Protein AF-A0A0F7UJX7-F1 (afdb_monomer)

Solvent-accessible surface area (backbone atoms only — not comparable to full-atom values): 19286 Å² total; per-residue (Å²): 106,73,50,64,49,91,89,42,84,81,51,73,71,40,48,53,75,53,63,72,64,45,47,67,63,37,49,74,69,72,44,89,57,74,76,71,47,71,66,55,52,48,44,55,46,21,70,72,70,73,50,38,63,67,49,40,26,48,54,58,11,45,46,55,54,50,47,80,46,64,48,93,52,55,68,64,50,49,55,45,56,65,70,56,68,70,66,72,49,71,50,61,66,59,52,46,51,51,52,49,51,47,61,73,65,68,63,76,80,73,74,76,82,72,97,71,79,81,78,76,81,77,82,73,93,78,84,75,82,88,74,95,72,90,63,80,76,73,81,67,84,72,52,72,78,39,73,49,69,42,46,46,47,75,54,86,60,50,27,39,34,33,40,42,50,72,70,83,59,59,63,67,62,48,52,67,60,48,71,97,70,76,54,70,68,50,54,52,50,40,54,51,15,53,52,41,39,58,47,34,33,47,50,20,46,49,36,31,50,54,33,50,69,42,98,82,42,43,75,64,58,15,50,52,47,22,48,55,43,34,55,72,35,31,45,62,19,49,51,58,74,80,49,57,66,46,44,35,70,81,39,65,60,52,53,62,26,46,53,35,19,45,77,38,59,31,28,24,54,44,61,46,83,73,36,78,26,38,36,28,36,19,49,58,90,40,36,63,51,21,42,51,30,36,53,50,38,29,54,76,62,72,48,62,63,50,73,46,80,42,72,71,55,61,66,34,67,72,90,73,91,77,81,74,77,77,63,93,73,84,128

Sequence (331 aa):
MRVRDSKDPEAGERDVALFAMEGEWLHQAGLAVEVCDENFMLKTTCDLEGHADNAAAALFGGLQLALKYTPRDPMTVLATIEKTHYPTPFDIKRAKEAAAAVAAAGGAVSPLPGDDKSPAPSPRPGEKTGGKREGKVKKRDAGDDAWMARGVPIPENLKCVLFVPDERMETAQARSVLPKTVSLADAVFNSARTALLVYAMNAAAAAAVVAEAGEGGTPAQAADAVEDVLYRLLQDAMDDRLHQTYRTKLNPHLKPMMEAAQRAGALGVCLSGAGPSILAFAMQHHAGEVAVALKTAAAECKKSGIVLIVDPATDGAHTVPFARERDDDGW

Structure (mmCIF, N/CA/C/O backbone):
data_AF-A0A0F7UJX7-F1
#
_entry.id   AF-A0A0F7UJX7-F1
#
loop_
_atom_site.group_PDB
_atom_site.id
_atom_site.type_symbol
_atom_site.label_atom_id
_atom_site.label_alt_id
_atom_site.label_comp_id
_atom_site.label_asym_id
_atom_site.label_entity_id
_atom_site.label_seq_id
_atom_site.pdbx_PDB_ins_code
_atom_site.Cartn_x
_atom_site.Cartn_y
_atom_site.Cartn_z
_atom_site.occupancy
_atom_site.B_iso_or_equiv
_atom_site.auth_seq_id
_atom_site.auth_comp_id
_atom_site.auth_asym_id
_atom_site.auth_atom_id
_atom_site.pdbx_PDB_model_num
ATOM 1 N N . MET A 1 1 ? -14.006 -20.779 -5.986 1.00 35.25 1 MET A N 1
ATOM 2 C CA . MET A 1 1 ? -15.479 -20.945 -6.172 1.00 35.25 1 MET A CA 1
ATOM 3 C C . MET A 1 1 ? -15.673 -22.182 -7.025 1.00 35.25 1 MET A C 1
ATOM 5 O O . MET A 1 1 ? -14.908 -22.354 -7.962 1.00 35.25 1 MET A O 1
ATOM 9 N N . ARG A 1 2 ? -16.619 -23.065 -6.691 1.00 29.72 2 ARG A N 1
ATOM 10 C CA . ARG A 1 2 ? -16.764 -24.347 -7.384 1.00 29.72 2 ARG A CA 1
ATOM 11 C C . ARG A 1 2 ? -17.701 -24.237 -8.589 1.00 29.72 2 ARG A C 1
ATOM 13 O O . ARG A 1 2 ? -18.812 -23.737 -8.442 1.00 29.72 2 ARG A O 1
ATOM 20 N N . VAL A 1 3 ? -17.261 -24.695 -9.758 1.00 36.66 3 VAL A N 1
ATOM 21 C CA . VAL A 1 3 ? -18.074 -24.763 -10.980 1.00 36.66 3 VAL A CA 1
ATOM 22 C C . VAL A 1 3 ? -18.361 -26.224 -11.307 1.00 36.66 3 VAL A C 1
ATOM 24 O O . VAL A 1 3 ? -17.511 -27.099 -11.140 1.00 36.66 3 VAL A O 1
ATOM 27 N N . ARG A 1 4 ? -19.604 -26.480 -11.720 1.00 34.72 4 ARG A N 1
ATOM 28 C CA . ARG A 1 4 ? -20.122 -27.797 -12.089 1.00 34.72 4 ARG A CA 1
ATOM 29 C C . ARG A 1 4 ? -20.184 -27.886 -13.609 1.00 34.72 4 ARG A C 1
ATOM 31 O O . ARG A 1 4 ? -20.650 -26.940 -14.246 1.00 34.72 4 ARG A O 1
ATOM 38 N N . ASP A 1 5 ? -19.710 -28.989 -14.178 1.00 43.28 5 ASP A N 1
ATOM 39 C CA . ASP A 1 5 ? -19.731 -29.165 -15.628 1.00 43.28 5 ASP A CA 1
ATOM 40 C C . ASP A 1 5 ? -21.179 -29.317 -16.117 1.00 43.28 5 ASP A C 1
ATO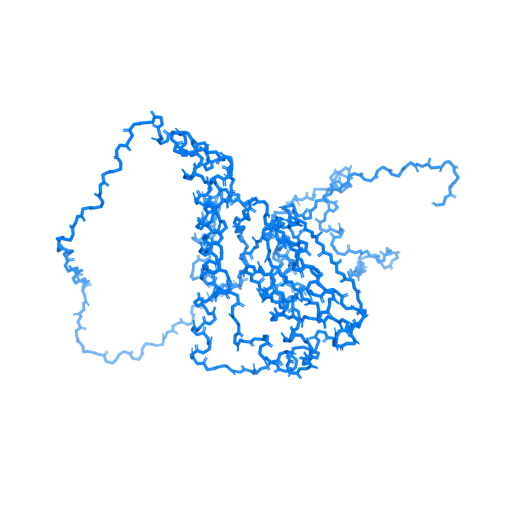M 42 O O . ASP A 1 5 ? -21.957 -30.129 -15.619 1.00 43.28 5 ASP A O 1
ATOM 46 N N . SER A 1 6 ? -21.557 -28.494 -17.092 1.00 38.31 6 SER A N 1
ATOM 47 C CA . SER A 1 6 ? -22.898 -28.512 -17.684 1.00 38.31 6 SER A CA 1
ATOM 48 C C . SER A 1 6 ? -23.125 -29.691 -18.635 1.00 38.31 6 SER A C 1
ATOM 50 O O . SER A 1 6 ? -24.273 -29.974 -18.980 1.00 38.31 6 SER A O 1
ATOM 52 N N . LYS A 1 7 ? -22.055 -30.370 -19.069 1.00 41.12 7 LYS A N 1
ATOM 53 C CA . LYS A 1 7 ? -22.121 -31.517 -19.987 1.00 41.12 7 LYS A CA 1
ATOM 54 C C . LYS A 1 7 ? -21.969 -32.869 -19.293 1.00 41.12 7 LYS A C 1
ATOM 56 O O . LYS A 1 7 ? -22.368 -33.868 -19.884 1.00 41.12 7 LYS A O 1
ATOM 61 N N . ASP A 1 8 ? -21.463 -32.893 -18.062 1.00 43.50 8 ASP A N 1
ATOM 62 C CA . ASP A 1 8 ? -21.352 -34.099 -17.239 1.00 43.50 8 ASP A CA 1
ATOM 63 C C . ASP A 1 8 ? -21.755 -33.803 -15.777 1.00 43.50 8 ASP A C 1
ATOM 65 O O . ASP A 1 8 ? -20.932 -33.366 -14.971 1.00 43.50 8 ASP A O 1
ATOM 69 N N . PRO A 1 9 ? -23.036 -34.009 -15.418 1.00 45.34 9 PRO A N 1
ATOM 70 C CA . PRO A 1 9 ? -23.563 -33.689 -14.090 1.00 45.34 9 PRO A CA 1
ATOM 71 C C . PRO A 1 9 ? -22.993 -34.545 -12.947 1.00 45.34 9 PRO A C 1
ATOM 73 O O . PRO A 1 9 ? -23.176 -34.179 -11.779 1.00 45.34 9 PRO A O 1
ATOM 76 N N . GLU A 1 10 ? -22.352 -35.677 -13.267 1.00 42.88 10 GLU A N 1
ATOM 77 C CA . GLU A 1 10 ? -21.728 -36.580 -12.292 1.00 42.88 10 GLU A CA 1
ATOM 78 C C . GLU A 1 10 ? -20.271 -36.201 -11.990 1.00 42.88 10 GLU A C 1
ATOM 80 O O . GLU A 1 10 ? -19.733 -36.597 -10.952 1.00 42.88 10 GLU A O 1
ATOM 85 N N . ALA A 1 11 ? -19.646 -35.366 -12.828 1.00 48.69 11 ALA A N 1
ATOM 86 C CA . ALA A 1 11 ? -18.336 -34.802 -12.547 1.00 48.69 11 ALA A CA 1
ATOM 87 C C . ALA A 1 11 ? -18.425 -33.849 -11.341 1.00 48.69 11 ALA A C 1
ATOM 89 O O . ALA A 1 11 ? -19.129 -32.834 -11.355 1.00 48.69 11 ALA A O 1
ATOM 90 N N . GLY A 1 12 ? -17.719 -34.199 -10.263 1.00 45.56 12 GLY A N 1
ATOM 91 C CA . GLY A 1 12 ? -17.672 -33.410 -9.035 1.00 45.56 12 GLY A CA 1
ATOM 92 C C . GLY A 1 12 ? -17.271 -31.949 -9.273 1.00 45.56 12 GLY A C 1
ATOM 93 O O . GLY A 1 12 ? -16.515 -31.622 -10.183 1.00 45.56 12 GLY A O 1
ATOM 94 N N . GLU A 1 13 ? -17.790 -31.071 -8.423 1.00 39.34 13 GLU A N 1
ATOM 95 C CA . GLU A 1 13 ? -17.524 -29.633 -8.399 1.00 39.34 13 GLU A CA 1
ATOM 96 C C . GLU A 1 13 ? -16.015 -29.293 -8.314 1.00 39.34 13 GLU A C 1
ATOM 98 O O . GLU A 1 13 ? -15.349 -29.708 -7.363 1.00 39.34 13 GLU A O 1
ATOM 103 N N . ARG A 1 14 ? -15.478 -28.495 -9.256 1.00 42.94 14 ARG A N 1
ATOM 104 C CA . ARG A 1 14 ? -14.040 -28.123 -9.310 1.00 42.94 14 ARG A CA 1
ATOM 105 C C . ARG A 1 14 ? -13.801 -26.627 -9.101 1.00 42.94 14 ARG A C 1
ATOM 107 O O . ARG A 1 14 ? -14.661 -25.813 -9.432 1.00 42.94 14 ARG A O 1
ATOM 114 N N . ASP A 1 15 ? -12.645 -26.257 -8.546 1.00 40.81 15 ASP A N 1
ATOM 115 C CA . ASP A 1 15 ? -12.269 -24.854 -8.314 1.00 40.81 15 ASP A CA 1
ATOM 116 C C . ASP A 1 15 ? -11.742 -24.186 -9.597 1.00 40.81 15 ASP A C 1
ATOM 118 O O . ASP A 1 15 ? -10.875 -24.723 -10.281 1.00 40.81 15 ASP A O 1
ATOM 122 N N . VAL A 1 16 ? -12.263 -23.005 -9.928 1.00 40.88 16 VAL A N 1
ATOM 123 C CA . VAL A 1 16 ? -12.008 -22.314 -11.210 1.00 40.88 16 VAL A CA 1
ATOM 124 C C . VAL A 1 16 ? -10.571 -21.811 -11.332 1.00 40.88 16 VAL A C 1
ATOM 126 O O . VAL A 1 16 ? -10.009 -21.825 -12.424 1.00 40.88 16 VAL A O 1
ATOM 129 N N . ALA A 1 17 ? -9.957 -21.411 -10.214 1.00 36.19 17 ALA A N 1
ATOM 130 C CA . ALA A 1 17 ? -8.551 -21.006 -10.195 1.00 36.19 17 ALA A CA 1
ATOM 131 C C . ALA A 1 17 ? -7.625 -22.180 -10.554 1.00 36.19 17 ALA A C 1
ATOM 133 O O . ALA A 1 17 ? -6.647 -22.003 -11.272 1.00 36.19 17 ALA A O 1
ATOM 134 N N . LEU A 1 18 ? -7.989 -23.393 -10.124 1.00 40.34 18 LEU A N 1
ATOM 135 C CA . LEU A 1 18 ? -7.279 -24.618 -10.477 1.00 40.34 18 LEU A CA 1
ATOM 136 C C . LEU A 1 18 ? -7.461 -24.937 -11.969 1.00 40.34 18 LEU A C 1
ATOM 138 O O . LEU A 1 18 ? -6.497 -25.261 -12.650 1.00 40.34 18 LEU A O 1
ATOM 142 N N . PHE A 1 19 ? -8.668 -24.737 -12.507 1.00 42.31 19 PHE A N 1
ATOM 143 C CA . PHE A 1 19 ? -8.982 -24.994 -13.917 1.00 42.31 19 PHE A CA 1
ATOM 144 C C . PHE A 1 19 ? -8.179 -24.117 -14.895 1.00 42.31 19 PHE A C 1
ATOM 146 O O . PHE A 1 19 ? -7.796 -24.582 -15.964 1.00 42.31 19 PHE A O 1
ATOM 153 N N . ALA A 1 20 ? -7.898 -22.860 -14.534 1.00 42.28 20 ALA A N 1
ATOM 154 C CA . ALA A 1 20 ? -7.061 -21.971 -15.344 1.00 42.28 20 ALA A CA 1
ATOM 155 C C . ALA A 1 20 ? -5.566 -22.350 -15.305 1.00 42.28 20 ALA A C 1
ATOM 157 O O . ALA A 1 20 ? -4.837 -22.038 -16.244 1.00 42.28 20 ALA A O 1
ATOM 158 N N . MET A 1 21 ? -5.121 -23.028 -14.242 1.00 43.38 21 MET A N 1
ATOM 159 C CA . MET A 1 21 ? -3.720 -23.403 -14.010 1.00 43.38 21 MET A CA 1
ATOM 160 C C . MET A 1 21 ? -3.403 -24.868 -14.383 1.00 43.38 21 MET A C 1
ATOM 162 O O . MET A 1 21 ? -2.240 -25.209 -14.569 1.00 43.38 21 MET A O 1
ATOM 166 N N . GLU A 1 22 ? -4.411 -25.732 -14.558 1.00 46.53 22 GLU A N 1
ATOM 167 C CA . GLU A 1 22 ? -4.299 -27.170 -14.893 1.00 46.53 22 GLU A CA 1
ATOM 168 C C . GLU A 1 22 ? -3.853 -27.478 -16.347 1.00 46.53 22 GLU A C 1
ATOM 170 O O . GLU A 1 22 ? -4.083 -28.572 -16.871 1.00 46.53 22 GLU A O 1
ATOM 175 N N . GLY A 1 23 ? -3.166 -26.546 -17.016 1.00 43.94 23 GLY A N 1
ATOM 176 C CA . GLY A 1 23 ? -2.676 -26.726 -18.388 1.00 43.94 23 GLY A CA 1
ATOM 177 C C . GLY A 1 23 ? -1.713 -27.912 -18.557 1.00 43.94 23 GLY A C 1
ATOM 178 O O . GLY A 1 23 ? -1.739 -28.579 -19.591 1.00 43.94 23 GLY A O 1
ATOM 179 N N . GLU A 1 24 ? -0.915 -28.245 -17.535 1.00 40.75 24 GLU A N 1
ATOM 180 C CA . GLU A 1 24 ? 0.054 -29.353 -17.599 1.00 40.75 24 GLU A CA 1
ATOM 181 C C . GLU A 1 24 ? -0.601 -30.740 -17.663 1.00 40.75 24 GLU A C 1
ATOM 183 O O . GLU A 1 24 ? -0.158 -31.597 -18.432 1.00 40.75 24 GLU A O 1
ATOM 188 N N . TRP A 1 25 ? -1.674 -30.975 -16.901 1.00 40.66 25 TRP A N 1
ATOM 189 C CA . TRP A 1 25 ? -2.342 -32.282 -16.881 1.00 40.66 25 TRP A CA 1
ATOM 190 C C . TRP A 1 25 ? -3.127 -32.527 -18.173 1.00 40.66 25 TRP A C 1
ATOM 192 O O . TRP A 1 25 ? -3.129 -33.629 -18.723 1.00 40.66 25 TRP A O 1
ATOM 202 N N . LEU A 1 26 ? -3.735 -31.468 -18.712 1.00 41.66 26 LEU A N 1
ATOM 203 C CA . LEU A 1 26 ? -4.466 -31.517 -19.975 1.00 41.66 26 LEU A CA 1
ATOM 204 C C . LEU A 1 26 ? -3.519 -31.687 -21.177 1.00 41.66 26 LEU A C 1
ATOM 206 O O . LEU A 1 26 ? -3.833 -32.458 -22.086 1.00 41.66 26 LEU A O 1
ATOM 210 N N . HIS A 1 27 ? -2.322 -31.087 -21.129 1.00 38.75 27 HIS A N 1
ATOM 211 C CA . HIS A 1 27 ? -1.257 -31.322 -22.108 1.00 38.75 27 HIS A CA 1
ATOM 212 C C . HIS A 1 27 ? -0.782 -32.787 -22.106 1.00 38.75 27 HIS A C 1
ATOM 214 O O . HIS A 1 27 ? -0.647 -33.395 -23.168 1.00 38.75 27 HIS A O 1
ATOM 220 N N . GLN A 1 28 ? -0.607 -33.396 -20.925 1.00 39.84 28 GLN A N 1
ATOM 221 C CA . GLN A 1 28 ? -0.278 -34.826 -20.799 1.00 39.84 28 GLN A CA 1
ATOM 222 C C . GLN A 1 28 ? -1.416 -35.750 -21.267 1.00 39.84 28 GLN A C 1
ATOM 224 O O . GLN A 1 28 ? -1.152 -36.845 -21.762 1.00 39.84 28 GLN A O 1
ATOM 229 N N . ALA A 1 29 ? -2.672 -35.306 -21.169 1.00 46.38 29 ALA A N 1
ATOM 230 C CA . ALA A 1 29 ? -3.849 -36.028 -21.655 1.00 46.38 29 ALA A CA 1
ATOM 231 C C . ALA A 1 29 ? -4.089 -35.893 -23.176 1.00 46.38 29 ALA A C 1
ATOM 233 O O . ALA A 1 29 ? -5.081 -36.414 -23.688 1.00 46.38 29 ALA A O 1
ATOM 234 N N . GLY A 1 30 ? -3.211 -35.201 -23.914 1.00 29.56 30 GLY A N 1
ATOM 235 C CA . GLY A 1 30 ? -3.349 -34.999 -25.362 1.00 29.56 30 GLY A CA 1
ATOM 236 C C . GLY A 1 30 ? -4.467 -34.027 -25.757 1.00 29.56 30 GLY A C 1
ATOM 237 O O . GLY A 1 30 ? -4.806 -33.926 -26.937 1.00 29.56 30 GLY A O 1
ATOM 238 N N . LEU A 1 31 ? -5.036 -33.302 -24.790 1.00 38.88 31 LEU A N 1
ATOM 239 C CA . LEU A 1 31 ? -5.964 -32.206 -25.030 1.00 38.88 31 LEU A CA 1
ATOM 240 C C . LEU A 1 31 ? -5.130 -30.936 -25.205 1.00 38.88 31 LEU A C 1
ATOM 242 O O . LEU A 1 31 ? -4.452 -30.494 -24.281 1.00 38.88 31 LEU A O 1
ATOM 246 N N . ALA A 1 32 ? -5.149 -30.362 -26.408 1.00 32.56 32 ALA A N 1
ATOM 247 C CA . ALA A 1 32 ? -4.496 -29.090 -26.686 1.00 32.56 32 ALA A CA 1
ATOM 248 C C . ALA A 1 32 ? -5.189 -27.978 -25.886 1.00 32.56 32 ALA A C 1
ATOM 250 O O . ALA A 1 32 ? -6.161 -27.379 -26.339 1.00 32.56 32 ALA A O 1
ATOM 251 N N . VAL A 1 33 ? -4.711 -27.739 -24.670 1.00 39.66 33 VAL A N 1
ATOM 252 C CA . VAL A 1 33 ? -4.995 -26.515 -23.932 1.00 39.66 33 VAL A CA 1
ATOM 253 C C . VAL A 1 33 ? -3.930 -25.535 -24.369 1.00 39.66 33 VAL A C 1
ATOM 255 O O . VAL A 1 33 ? -2.746 -25.724 -24.085 1.00 39.66 33 VAL A O 1
ATOM 258 N N . GLU A 1 34 ? -4.340 -24.533 -25.143 1.00 39.72 34 GLU A N 1
ATOM 259 C CA . GLU A 1 34 ? -3.512 -23.351 -25.336 1.00 39.72 34 GLU A CA 1
ATOM 260 C C . GLU A 1 34 ? -3.146 -22.836 -23.948 1.00 39.72 34 GLU A C 1
ATOM 262 O O . GLU A 1 34 ? -4.023 -22.635 -23.107 1.00 39.72 34 GLU A O 1
ATOM 267 N N . VAL A 1 35 ? -1.845 -22.693 -23.693 1.00 44.81 35 VAL A N 1
ATOM 268 C CA . VAL A 1 35 ? -1.339 -22.004 -22.509 1.00 44.81 35 VAL A CA 1
ATOM 269 C C . VAL A 1 35 ? -2.100 -20.686 -22.427 1.00 44.81 35 VAL A C 1
ATOM 271 O O . VAL A 1 35 ? -1.965 -19.851 -23.320 1.00 44.81 35 VAL A O 1
ATOM 274 N N . CYS A 1 36 ? -2.955 -20.540 -21.413 1.00 54.19 36 CYS A N 1
ATOM 275 C CA . CYS A 1 36 ? -3.700 -19.312 -21.189 1.00 54.19 36 CYS A CA 1
ATOM 276 C C . CYS A 1 36 ? -2.683 -18.180 -21.069 1.00 54.19 36 CYS A C 1
ATOM 278 O O . CYS A 1 36 ? -1.894 -18.162 -20.123 1.00 54.19 36 CYS A O 1
ATOM 280 N N . ASP A 1 37 ? -2.667 -17.265 -22.037 1.00 64.69 37 ASP A N 1
ATOM 281 C CA . ASP A 1 37 ? -1.776 -16.119 -21.953 1.00 64.69 37 ASP A CA 1
ATOM 282 C C . ASP A 1 37 ? -2.122 -15.266 -20.713 1.00 64.69 37 ASP A C 1
ATOM 284 O O . ASP A 1 37 ? -3.237 -15.293 -20.176 1.00 64.69 37 ASP A O 1
ATOM 288 N N . GLU A 1 38 ? -1.141 -14.521 -20.208 1.00 67.31 38 GLU A N 1
ATOM 289 C CA . GLU A 1 38 ? -1.288 -13.691 -19.007 1.00 67.31 38 GLU A CA 1
ATOM 290 C C . GLU A 1 38 ? -2.457 -12.695 -19.106 1.00 67.31 38 GLU A C 1
ATOM 292 O O . GLU A 1 38 ? -3.115 -12.393 -18.105 1.00 67.31 38 GLU A O 1
ATOM 297 N N . ASN A 1 39 ? -2.761 -12.213 -20.316 1.00 67.25 39 ASN A N 1
ATOM 298 C CA . ASN A 1 39 ? -3.866 -11.289 -20.552 1.00 67.25 39 ASN A CA 1
ATOM 299 C C . ASN A 1 39 ? -5.219 -11.995 -20.419 1.00 67.25 39 ASN A C 1
ATOM 301 O O . ASN A 1 39 ? -6.161 -11.413 -19.878 1.00 67.25 39 ASN A O 1
ATOM 305 N N . PHE A 1 40 ? -5.324 -13.245 -20.866 1.00 70.44 40 PHE A N 1
ATOM 306 C CA . PHE A 1 40 ? -6.502 -14.083 -20.710 1.00 70.44 40 PHE A CA 1
ATOM 307 C C . PHE A 1 40 ? -6.757 -14.406 -19.235 1.00 70.44 40 PHE A C 1
ATOM 309 O O . PHE A 1 40 ? -7.894 -14.272 -18.772 1.00 70.44 40 PHE A O 1
ATOM 316 N N . MET A 1 41 ? -5.712 -14.764 -18.478 1.00 75.38 41 MET A N 1
ATOM 317 C CA . MET A 1 41 ? -5.822 -15.007 -17.033 1.00 75.38 41 MET A CA 1
ATOM 318 C C . MET A 1 41 ? -6.261 -13.749 -16.279 1.00 75.38 41 MET A C 1
ATOM 320 O O . MET A 1 41 ? -7.202 -13.808 -15.481 1.00 75.38 41 MET A O 1
ATOM 324 N N . LEU A 1 42 ? -5.639 -12.600 -16.570 1.00 77.44 42 LEU A N 1
ATOM 325 C CA . LEU A 1 42 ? -6.022 -11.320 -15.980 1.00 77.44 42 LEU A CA 1
ATOM 326 C C . LEU A 1 42 ? -7.473 -10.979 -16.318 1.00 77.44 42 LEU A C 1
ATOM 328 O O . LEU A 1 42 ? -8.268 -10.736 -15.415 1.00 77.44 42 LEU A O 1
ATOM 332 N N . LYS A 1 43 ? -7.843 -11.010 -17.604 1.00 77.44 43 LYS A N 1
ATOM 333 C CA . LYS A 1 43 ? -9.201 -10.689 -18.051 1.00 77.44 43 LYS A CA 1
ATOM 334 C C . LYS A 1 43 ? -10.235 -11.570 -17.358 1.00 77.44 43 LYS A C 1
ATOM 336 O O . LYS A 1 43 ? -11.193 -11.049 -16.799 1.00 77.44 43 LYS A O 1
ATOM 341 N N . THR A 1 44 ? -10.032 -12.885 -17.369 1.00 78.75 44 THR A N 1
ATOM 342 C CA . THR A 1 44 ? -10.983 -13.842 -16.791 1.00 78.75 44 THR A CA 1
ATOM 343 C C . THR A 1 44 ? -11.135 -13.629 -15.288 1.00 78.75 44 THR A C 1
ATOM 345 O O . THR A 1 44 ? -12.253 -13.582 -14.783 1.00 78.75 44 THR A O 1
ATOM 348 N N . THR A 1 45 ? -10.027 -13.423 -14.572 1.00 80.06 45 THR A N 1
ATOM 349 C CA . THR A 1 45 ? -10.055 -13.196 -13.120 1.00 80.06 45 THR A CA 1
ATOM 350 C C . THR A 1 45 ? -10.732 -11.867 -12.777 1.00 80.06 45 THR A C 1
ATOM 352 O O . THR A 1 45 ? -11.573 -11.811 -11.882 1.00 80.06 45 THR A O 1
ATOM 355 N N . CYS A 1 46 ? -10.433 -10.797 -13.516 1.00 82.06 46 CYS A N 1
ATOM 356 C CA . CYS A 1 46 ? -11.044 -9.486 -13.300 1.00 82.06 46 CYS A CA 1
ATOM 357 C C . CYS A 1 46 ? -12.529 -9.445 -13.670 1.00 82.06 46 CYS A C 1
ATOM 359 O O . CYS A 1 46 ? -13.296 -8.753 -13.003 1.00 82.06 46 CYS A O 1
ATOM 361 N N . ASP A 1 47 ? -12.951 -10.181 -14.699 1.00 77.81 47 ASP A N 1
ATOM 362 C CA . ASP A 1 47 ? -14.365 -10.295 -15.064 1.00 77.81 47 ASP A CA 1
ATOM 363 C C . ASP A 1 47 ? -15.168 -11.037 -13.975 1.00 77.81 47 ASP A C 1
ATOM 365 O O . ASP A 1 47 ? -16.346 -10.736 -13.777 1.00 77.81 47 ASP A O 1
ATOM 369 N N . LEU A 1 48 ? -14.530 -11.948 -13.225 1.00 79.94 48 LEU A N 1
ATOM 370 C CA . LEU A 1 48 ? -15.126 -12.640 -12.075 1.00 79.94 48 LEU A CA 1
ATOM 371 C C . LEU A 1 48 ? -15.169 -11.770 -10.806 1.00 79.94 48 LEU A C 1
ATOM 373 O O . LEU A 1 48 ? -16.207 -11.697 -10.151 1.00 79.94 48 LEU A O 1
ATOM 377 N N . GLU A 1 49 ? -14.065 -11.101 -10.460 1.00 80.69 49 GLU A N 1
ATOM 378 C CA . GLU A 1 49 ? -13.962 -10.240 -9.266 1.00 80.69 49 GLU A CA 1
ATOM 379 C C . GLU A 1 49 ? -14.694 -8.893 -9.441 1.00 80.69 49 GLU A C 1
ATOM 381 O O . GLU A 1 49 ? -15.098 -8.237 -8.477 1.00 80.69 49 GLU A O 1
ATOM 386 N N . GLY A 1 50 ? -14.864 -8.448 -10.689 1.00 80.38 50 GLY A N 1
ATOM 387 C CA . GLY A 1 50 ? -15.377 -7.125 -11.048 1.00 80.38 50 GLY A CA 1
ATOM 388 C C . GLY A 1 50 ? -14.356 -5.990 -10.879 1.00 80.38 50 GLY A C 1
ATOM 389 O O . GLY A 1 50 ? -14.674 -4.834 -11.170 1.00 80.38 50 GLY A O 1
ATOM 390 N N . HIS A 1 51 ? -13.140 -6.295 -10.419 1.00 83.06 51 HIS A N 1
ATOM 391 C CA . HIS A 1 51 ? -12.019 -5.369 -10.258 1.00 83.06 51 HIS A CA 1
ATOM 392 C C . HIS A 1 51 ? -10.671 -6.091 -10.434 1.00 83.06 51 HIS A C 1
ATOM 394 O O . HIS A 1 51 ? -10.595 -7.316 -10.380 1.00 83.06 51 HIS A O 1
ATOM 400 N N . ALA A 1 52 ? -9.605 -5.323 -10.679 1.00 85.00 52 ALA A N 1
ATOM 401 C CA . ALA A 1 52 ? -8.305 -5.860 -11.095 1.00 85.00 52 ALA A CA 1
ATOM 402 C C . ALA A 1 52 ? -7.173 -5.718 -10.075 1.00 85.00 52 ALA A C 1
ATOM 404 O O . ALA A 1 52 ? -6.125 -6.323 -10.256 1.00 85.00 52 ALA A O 1
ATOM 405 N N . ASP A 1 53 ? -7.370 -4.935 -9.020 1.00 86.25 53 ASP A N 1
ATOM 406 C CA . ASP A 1 53 ? -6.356 -4.626 -8.007 1.00 86.25 53 ASP A CA 1
ATOM 407 C C . ASP A 1 53 ? -5.767 -5.883 -7.340 1.00 86.25 53 ASP A C 1
ATOM 409 O O . ASP A 1 53 ? -4.569 -6.137 -7.454 1.00 86.25 53 ASP A O 1
ATOM 413 N N . ASN A 1 54 ? -6.603 -6.710 -6.709 1.00 88.06 54 ASN A N 1
ATOM 414 C CA . ASN A 1 54 ? -6.154 -7.935 -6.041 1.00 88.06 54 ASN A CA 1
ATOM 415 C C . ASN A 1 54 ? -5.777 -9.032 -7.043 1.00 88.06 54 ASN A C 1
ATOM 417 O O . ASN A 1 54 ? -4.802 -9.749 -6.834 1.00 88.06 54 ASN A O 1
ATOM 421 N N . ALA A 1 55 ? -6.544 -9.151 -8.131 1.00 86.00 55 ALA A N 1
ATOM 422 C CA . ALA A 1 55 ? -6.330 -10.163 -9.161 1.00 86.00 55 ALA A CA 1
ATOM 423 C C . ALA A 1 55 ? -4.953 -10.013 -9.820 1.00 86.00 55 ALA A C 1
ATOM 425 O O . ALA A 1 55 ? -4.205 -10.981 -9.915 1.00 86.00 55 ALA A O 1
ATOM 426 N N . ALA A 1 56 ? -4.590 -8.790 -10.216 1.00 86.75 56 ALA A N 1
ATOM 427 C CA . ALA A 1 56 ? -3.292 -8.511 -10.814 1.00 86.75 56 ALA A CA 1
ATOM 428 C C . ALA A 1 56 ? -2.143 -8.820 -9.847 1.00 86.75 56 ALA A C 1
ATOM 430 O O . ALA A 1 56 ? -1.180 -9.470 -10.241 1.00 86.75 56 ALA A O 1
ATOM 431 N N . ALA A 1 57 ? -2.245 -8.382 -8.587 1.00 87.12 57 ALA A N 1
ATOM 432 C CA . ALA A 1 57 ? -1.214 -8.640 -7.583 1.00 87.12 57 ALA A CA 1
ATOM 433 C C . ALA A 1 57 ? -1.048 -10.141 -7.295 1.00 87.12 57 ALA A C 1
ATOM 435 O O . ALA A 1 57 ? 0.074 -10.619 -7.177 1.00 87.12 57 ALA A O 1
ATOM 436 N N . ALA A 1 58 ? -2.147 -10.899 -7.238 1.00 86.94 58 ALA A N 1
ATOM 437 C CA . ALA A 1 58 ? -2.101 -12.343 -7.030 1.00 86.94 58 ALA A CA 1
ATOM 438 C C . ALA A 1 58 ? -1.515 -13.096 -8.234 1.00 86.94 58 ALA A C 1
ATOM 440 O O . ALA A 1 58 ? -0.755 -14.037 -8.043 1.00 86.94 58 ALA A O 1
ATOM 441 N N . LEU A 1 59 ? -1.849 -12.692 -9.464 1.00 82.69 59 LEU A N 1
ATOM 442 C CA . LEU A 1 59 ? -1.369 -13.355 -10.682 1.00 82.69 59 LEU A CA 1
ATOM 443 C C . LEU A 1 59 ? 0.095 -13.042 -10.985 1.00 82.69 59 LEU A C 1
ATOM 445 O O . LEU A 1 59 ? 0.835 -13.943 -11.357 1.00 82.69 59 LEU A O 1
ATOM 449 N N . PHE A 1 60 ? 0.512 -11.785 -10.821 1.00 82.88 60 PHE A N 1
ATOM 450 C CA . PHE A 1 60 ? 1.820 -11.312 -11.290 1.00 82.88 60 PHE A CA 1
ATOM 451 C C . PHE A 1 60 ? 2.827 -11.040 -10.174 1.00 82.88 60 PHE A C 1
ATOM 453 O O . PHE A 1 60 ? 3.995 -10.797 -10.466 1.00 82.88 60 PHE A O 1
ATOM 460 N N . GLY A 1 61 ? 2.392 -11.061 -8.913 1.00 86.75 61 GLY A N 1
ATOM 461 C CA . GLY A 1 61 ? 3.240 -10.723 -7.777 1.00 86.75 61 GLY A CA 1
ATOM 462 C C . GLY A 1 61 ? 3.586 -9.238 -7.719 1.00 86.75 61 GLY A C 1
ATOM 463 O O . GLY A 1 61 ? 3.194 -8.424 -8.559 1.00 86.75 61 GLY A O 1
ATOM 464 N N . GLY A 1 62 ? 4.332 -8.867 -6.690 1.00 89.31 62 GLY A N 1
ATOM 465 C CA . GLY A 1 62 ? 4.820 -7.517 -6.456 1.00 89.31 62 GLY A CA 1
ATOM 466 C C . GLY A 1 62 ? 3.710 -6.478 -6.282 1.00 89.31 62 GLY A C 1
ATOM 467 O O . GLY A 1 62 ? 2.588 -6.761 -5.858 1.00 89.31 62 GLY A O 1
ATOM 468 N N . LEU A 1 63 ? 4.049 -5.231 -6.604 1.00 91.25 63 LEU A N 1
ATOM 469 C CA . LEU A 1 63 ? 3.132 -4.100 -6.578 1.00 91.25 63 LEU A CA 1
ATOM 470 C C . LEU A 1 63 ? 2.625 -3.861 -7.997 1.00 91.25 63 LEU A C 1
ATOM 472 O O . LEU A 1 63 ? 3.423 -3.693 -8.912 1.00 91.25 63 LEU A O 1
ATOM 476 N N . GLN A 1 64 ? 1.309 -3.821 -8.189 1.00 89.75 64 GLN A N 1
ATOM 477 C CA . GLN A 1 64 ? 0.703 -3.721 -9.516 1.00 89.75 64 GLN A CA 1
ATOM 478 C C . GLN A 1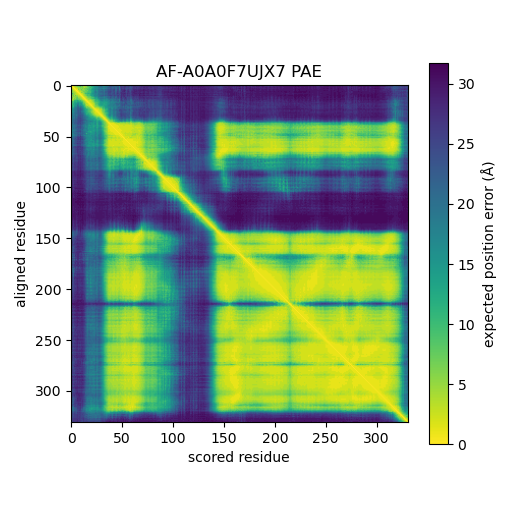 64 ? -0.107 -2.431 -9.667 1.00 89.75 64 GLN A C 1
ATOM 480 O O . GLN A 1 64 ? -0.954 -2.105 -8.837 1.00 89.75 64 GLN A O 1
ATOM 485 N N . LEU A 1 65 ? 0.109 -1.721 -10.774 1.00 90.06 65 LEU A N 1
ATOM 486 C CA . LEU A 1 65 ? -0.811 -0.717 -11.293 1.00 90.06 65 LEU A CA 1
ATOM 487 C C . LEU A 1 65 ? -1.824 -1.417 -12.204 1.00 90.06 65 LEU A C 1
ATOM 489 O O . LEU A 1 65 ? -1.491 -1.792 -13.329 1.00 90.06 65 LEU A O 1
ATOM 493 N N . ALA A 1 66 ? -3.053 -1.578 -11.718 1.00 88.19 66 ALA A N 1
ATOM 494 C CA . ALA A 1 66 ? -4.137 -2.239 -12.439 1.00 88.19 66 ALA A CA 1
ATOM 495 C C . ALA A 1 66 ? -5.221 -1.241 -12.873 1.00 88.19 66 ALA A C 1
ATOM 497 O O . ALA A 1 66 ? -5.645 -0.387 -12.094 1.00 88.19 66 ALA A O 1
ATOM 498 N N . LEU A 1 67 ? -5.674 -1.334 -14.125 1.00 85.75 67 LEU A N 1
ATOM 499 C CA . LEU A 1 67 ? -6.602 -0.386 -14.741 1.00 85.75 67 LEU A CA 1
ATOM 500 C C . LEU A 1 67 ? -7.635 -1.109 -15.611 1.00 85.75 67 LEU A C 1
ATOM 502 O O . LEU A 1 67 ? -7.299 -2.033 -16.351 1.00 85.75 67 LEU A O 1
ATOM 506 N N . LYS A 1 68 ? -8.878 -0.619 -15.576 1.00 84.75 68 LYS A N 1
ATOM 507 C CA . LYS A 1 68 ? -9.894 -0.889 -16.600 1.00 84.75 68 LYS A CA 1
ATOM 508 C C . LYS A 1 68 ? -9.952 0.298 -17.547 1.00 84.75 68 LYS A C 1
ATOM 510 O O . LYS A 1 68 ? -10.056 1.435 -17.084 1.00 84.75 68 LYS A O 1
ATOM 515 N N . TYR A 1 69 ? -9.905 0.068 -18.850 1.00 78.69 69 TYR A N 1
ATOM 516 C CA . TYR A 1 69 ? -10.009 1.146 -19.826 1.00 78.69 69 TYR A CA 1
ATOM 517 C C . TYR A 1 69 ? -10.693 0.675 -21.101 1.00 78.69 69 TYR A C 1
ATOM 519 O O . TYR A 1 69 ? -10.592 -0.482 -21.487 1.00 78.69 69 TYR A O 1
ATOM 527 N N . THR A 1 70 ? -11.352 1.600 -21.788 1.00 79.31 70 THR A N 1
ATOM 528 C CA . THR A 1 70 ? -11.954 1.341 -23.095 1.00 79.31 70 THR A CA 1
ATOM 529 C C . THR A 1 70 ? -11.008 1.886 -24.175 1.00 79.31 70 THR A C 1
ATOM 531 O O . THR A 1 70 ? -10.895 3.113 -24.322 1.00 79.31 70 THR A O 1
ATOM 534 N N . PRO A 1 71 ? -10.262 1.036 -24.907 1.00 70.75 71 PRO A N 1
ATOM 535 C CA . PRO A 1 71 ? -9.326 1.508 -25.917 1.00 70.75 71 PRO A CA 1
ATOM 536 C C . PRO A 1 71 ? -10.051 2.276 -27.027 1.00 70.75 71 PRO A C 1
ATOM 538 O O . PRO A 1 71 ? -11.041 1.815 -27.590 1.00 70.75 71 PRO A O 1
ATOM 541 N N . ARG A 1 72 ? -9.525 3.454 -27.388 1.00 73.62 72 ARG A N 1
ATOM 542 C CA . ARG A 1 72 ? -10.038 4.227 -28.537 1.00 73.62 72 ARG A CA 1
ATOM 543 C C . ARG A 1 72 ? -9.708 3.575 -29.881 1.00 73.62 72 ARG A C 1
ATOM 545 O O . ARG A 1 72 ? -10.427 3.806 -30.847 1.00 73.62 72 ARG A O 1
ATOM 552 N N . ASP A 1 73 ? -8.616 2.819 -29.921 1.00 73.38 73 ASP A N 1
ATOM 553 C CA . ASP A 1 73 ? -8.170 2.003 -31.048 1.00 73.38 73 ASP A CA 1
ATOM 554 C C . ASP A 1 73 ? -7.592 0.691 -30.486 1.00 73.38 73 ASP A C 1
ATOM 556 O O . ASP A 1 73 ? -6.397 0.625 -30.177 1.00 73.38 73 ASP A O 1
ATOM 560 N N . PRO A 1 74 ? -8.445 -0.325 -30.260 1.00 64.31 74 PRO A N 1
ATOM 561 C CA . PRO A 1 74 ? -8.042 -1.576 -29.623 1.00 64.31 74 PRO A CA 1
ATOM 562 C C . PRO A 1 74 ? -6.890 -2.266 -30.354 1.00 64.31 74 PRO A C 1
ATOM 564 O O . PRO A 1 74 ? -5.963 -2.742 -29.710 1.00 64.31 74 PRO A O 1
ATOM 567 N N . MET A 1 75 ? -6.896 -2.240 -31.691 1.00 60.22 75 MET A N 1
ATOM 568 C CA . MET A 1 75 ? -5.886 -2.921 -32.503 1.00 60.22 75 MET A CA 1
ATOM 569 C C . MET A 1 75 ? -4.506 -2.281 -32.358 1.00 60.22 75 MET A C 1
ATOM 571 O O . MET A 1 75 ? -3.515 -2.988 -32.192 1.00 60.22 75 MET A O 1
ATOM 575 N N . THR A 1 76 ? -4.426 -0.948 -32.369 1.00 61.19 76 THR A N 1
ATOM 576 C CA . THR A 1 76 ? -3.144 -0.251 -32.180 1.00 61.19 76 THR A CA 1
ATOM 577 C C . THR A 1 76 ? -2.634 -0.383 -30.749 1.00 61.19 76 THR A C 1
ATOM 579 O O . THR A 1 76 ? -1.428 -0.521 -30.543 1.00 61.19 76 THR A O 1
ATOM 582 N N . VAL A 1 77 ? -3.524 -0.365 -29.751 1.00 61.44 77 VAL A N 1
ATOM 583 C CA . VAL A 1 77 ? -3.128 -0.525 -28.344 1.00 61.44 77 VAL A CA 1
ATOM 584 C C . VAL A 1 77 ? -2.617 -1.940 -28.078 1.00 61.44 77 VAL A C 1
ATOM 586 O O . VAL A 1 77 ? -1.538 -2.070 -27.507 1.00 61.44 77 VAL A O 1
ATOM 589 N N . LEU A 1 78 ? -3.316 -2.975 -28.555 1.00 57.66 78 LEU A N 1
ATOM 590 C CA . LEU A 1 78 ? -2.864 -4.366 -28.455 1.00 57.66 78 LEU A CA 1
ATOM 591 C C . LEU A 1 78 ? -1.529 -4.566 -29.174 1.00 57.66 78 LEU A C 1
ATOM 593 O O . LEU A 1 78 ? -0.574 -5.008 -28.549 1.00 57.66 78 LEU A O 1
ATOM 597 N N . ALA A 1 79 ? -1.401 -4.104 -30.422 1.00 56.66 79 ALA A N 1
ATOM 598 C CA . ALA A 1 79 ? -0.141 -4.191 -31.160 1.00 56.66 79 ALA A CA 1
ATOM 599 C C . ALA A 1 79 ? 1.003 -3.411 -30.488 1.00 56.66 79 ALA A C 1
ATOM 601 O O . ALA A 1 79 ? 2.167 -3.772 -30.637 1.00 56.66 79 ALA A O 1
ATOM 602 N N . THR A 1 80 ? 0.705 -2.326 -29.764 1.00 58.72 80 THR A N 1
ATOM 603 C CA . THR A 1 80 ? 1.712 -1.584 -28.991 1.00 58.72 80 THR A CA 1
ATOM 604 C C . THR A 1 80 ? 2.107 -2.353 -27.740 1.00 58.72 80 THR A C 1
ATOM 606 O O . THR A 1 80 ? 3.295 -2.468 -27.480 1.00 58.72 80 THR A O 1
ATOM 609 N N . ILE A 1 81 ? 1.148 -2.906 -26.995 1.00 56.47 81 ILE A N 1
ATOM 610 C CA . ILE A 1 81 ? 1.401 -3.738 -25.811 1.00 56.47 81 ILE A CA 1
ATOM 611 C C . ILE A 1 81 ? 2.222 -4.980 -26.184 1.00 56.47 81 ILE A C 1
ATOM 613 O O . ILE A 1 81 ? 3.211 -5.285 -25.523 1.00 56.47 81 ILE A O 1
ATOM 617 N N . GLU A 1 82 ? 1.855 -5.653 -27.273 1.00 51.19 82 GLU A N 1
ATOM 618 C CA . GLU A 1 82 ? 2.585 -6.802 -27.808 1.00 51.19 82 GLU A CA 1
ATOM 619 C C . GLU A 1 82 ? 3.987 -6.408 -28.277 1.00 51.19 82 GLU A C 1
ATOM 621 O O . GLU A 1 82 ? 4.945 -7.123 -28.017 1.00 51.19 82 GLU A O 1
ATOM 626 N N . LYS A 1 83 ? 4.162 -5.256 -28.937 1.00 50.41 83 LYS A N 1
ATOM 627 C CA . LYS A 1 83 ? 5.493 -4.800 -29.378 1.00 50.41 83 LYS A CA 1
ATOM 628 C C . LYS A 1 83 ? 6.371 -4.312 -28.244 1.00 50.41 83 LYS A C 1
ATOM 630 O O . LYS A 1 83 ? 7.591 -4.390 -28.363 1.00 50.41 83 LYS A O 1
ATOM 635 N N . THR A 1 84 ? 5.784 -3.762 -27.186 1.00 46.12 84 THR A N 1
ATOM 636 C CA . THR A 1 84 ? 6.582 -3.256 -26.080 1.00 46.12 84 THR A CA 1
ATOM 637 C C . THR A 1 84 ? 7.150 -4.368 -25.225 1.00 46.12 84 THR A C 1
ATOM 639 O O . THR A 1 84 ? 8.093 -4.027 -24.521 1.00 46.12 84 THR A O 1
ATOM 642 N N . HIS A 1 85 ? 6.660 -5.629 -25.315 1.00 43.16 85 HIS A N 1
ATOM 643 C CA . HIS A 1 85 ? 7.188 -6.822 -24.614 1.00 43.16 85 HIS A CA 1
ATOM 644 C C . HIS A 1 85 ? 7.876 -6.404 -23.308 1.00 43.16 85 HIS A C 1
ATOM 646 O O . HIS A 1 85 ? 9.074 -6.605 -23.119 1.00 43.16 85 HIS A O 1
ATOM 652 N N . TYR A 1 86 ? 7.145 -5.654 -22.478 1.00 36.47 86 TYR A N 1
ATOM 653 C CA . TYR A 1 86 ? 7.675 -5.138 -21.229 1.00 36.47 86 TYR A CA 1
ATOM 654 C C . TYR A 1 86 ? 7.316 -6.212 -20.218 1.00 36.47 86 TYR A C 1
ATOM 656 O O . TYR A 1 86 ? 6.158 -6.243 -19.790 1.00 36.47 86 TYR A O 1
ATOM 664 N N . PRO A 1 87 ? 8.235 -7.139 -19.894 1.00 35.94 87 PRO A N 1
ATOM 665 C CA . PRO A 1 87 ? 7.996 -8.034 -18.785 1.00 35.94 87 PRO A CA 1
ATOM 666 C C . PRO A 1 87 ? 7.751 -7.151 -17.561 1.00 35.94 87 PRO A C 1
ATOM 668 O O . PRO A 1 87 ? 8.504 -6.216 -17.281 1.00 35.94 87 PRO A O 1
ATOM 671 N N . THR A 1 88 ? 6.664 -7.397 -16.847 1.00 33.81 88 THR A N 1
ATOM 672 C CA . THR A 1 88 ? 6.654 -7.082 -15.421 1.00 33.81 88 THR A CA 1
ATOM 673 C C . THR A 1 88 ? 7.744 -7.921 -14.745 1.00 33.81 88 THR A C 1
ATOM 675 O O . THR A 1 88 ? 7.891 -9.077 -15.141 1.00 33.81 88 THR A O 1
ATOM 678 N N . PRO A 1 89 ? 8.479 -7.437 -13.726 1.00 44.00 89 PRO A N 1
ATOM 679 C CA . PRO A 1 89 ? 8.656 -6.079 -13.205 1.00 44.00 89 PRO A CA 1
ATOM 680 C C . PRO A 1 89 ? 9.906 -5.411 -13.819 1.00 44.00 89 PRO A C 1
ATOM 682 O O . PRO A 1 89 ? 10.651 -6.028 -14.573 1.00 44.00 89 PRO A O 1
ATOM 685 N N . PHE A 1 90 ? 10.158 -4.142 -13.485 1.00 43.56 90 PHE A N 1
ATOM 686 C CA . PHE A 1 90 ? 11.441 -3.474 -13.728 1.00 43.56 90 PHE A CA 1
ATOM 687 C C . PHE A 1 90 ? 12.589 -4.376 -13.248 1.00 43.56 90 PHE A C 1
ATOM 689 O O . PHE A 1 90 ? 12.824 -4.506 -12.047 1.00 43.56 90 PHE A O 1
ATOM 696 N N . ASP A 1 91 ? 13.255 -5.048 -14.185 1.00 49.59 91 ASP A N 1
ATOM 697 C CA . ASP A 1 91 ? 14.365 -5.937 -13.885 1.00 49.59 91 ASP A CA 1
ATOM 698 C C . ASP A 1 91 ? 15.538 -5.065 -13.430 1.00 49.59 91 ASP A C 1
ATOM 700 O O . ASP A 1 91 ? 16.250 -4.473 -14.243 1.00 49.59 91 ASP A O 1
ATOM 704 N N . ILE A 1 92 ? 15.693 -4.940 -12.110 1.00 45.31 92 ILE A N 1
ATOM 705 C CA . ILE A 1 92 ? 16.770 -4.180 -11.472 1.00 45.31 92 ILE A CA 1
ATOM 706 C C . ILE A 1 92 ? 18.122 -4.635 -12.029 1.00 45.31 92 ILE A C 1
ATOM 708 O O . ILE A 1 92 ? 18.994 -3.798 -12.248 1.00 45.31 92 ILE A O 1
ATOM 712 N N . LYS A 1 93 ? 18.288 -5.926 -12.345 1.00 47.69 93 LYS A N 1
ATOM 713 C CA . LYS A 1 93 ? 19.505 -6.447 -12.969 1.00 47.69 93 LYS A CA 1
ATOM 714 C C . LYS A 1 93 ? 19.699 -5.848 -14.359 1.00 47.69 93 LYS A C 1
ATOM 716 O O . LYS A 1 93 ? 20.771 -5.331 -14.645 1.00 47.69 93 LYS A O 1
ATOM 721 N N . ARG A 1 94 ? 18.656 -5.812 -15.188 1.00 50.66 94 ARG A N 1
ATOM 722 C CA . ARG A 1 94 ? 18.704 -5.214 -16.533 1.00 50.66 94 ARG A CA 1
ATOM 723 C C . ARG A 1 94 ? 18.879 -3.692 -16.505 1.00 50.66 94 ARG A C 1
ATOM 725 O O . ARG A 1 94 ? 19.553 -3.138 -17.369 1.00 50.66 94 ARG A O 1
ATOM 732 N N . ALA A 1 95 ? 18.311 -3.007 -15.512 1.00 51.25 95 ALA A N 1
ATOM 733 C CA . ALA A 1 95 ? 18.528 -1.579 -15.288 1.00 51.25 95 ALA A CA 1
ATOM 734 C C . ALA A 1 95 ? 19.971 -1.289 -14.838 1.00 51.25 95 ALA A C 1
ATOM 736 O O . ALA A 1 95 ? 20.588 -0.354 -15.349 1.00 51.25 95 ALA A O 1
ATOM 737 N N . LYS A 1 96 ? 20.535 -2.125 -13.954 1.00 47.44 96 LYS A N 1
ATOM 738 C CA . LYS A 1 96 ? 21.951 -2.086 -13.553 1.00 47.44 96 LYS A CA 1
ATOM 739 C C . LYS A 1 96 ? 22.876 -2.386 -14.739 1.00 47.44 96 LYS A C 1
ATOM 741 O O . LYS A 1 96 ? 23.849 -1.668 -14.940 1.00 47.44 96 LYS A O 1
ATOM 746 N N . GLU A 1 97 ? 22.543 -3.367 -15.579 1.00 52.59 97 GLU A N 1
ATOM 747 C CA . GLU A 1 97 ? 23.271 -3.688 -16.818 1.00 52.59 97 GLU A CA 1
ATOM 748 C C . GLU A 1 97 ? 23.221 -2.532 -17.832 1.00 52.59 97 GLU A C 1
ATOM 750 O O . GLU A 1 97 ? 24.245 -2.179 -18.417 1.00 52.59 97 GLU A O 1
ATOM 755 N N . ALA A 1 98 ? 22.060 -1.893 -18.011 1.00 51.78 98 ALA A N 1
ATOM 756 C CA . ALA A 1 98 ? 21.911 -0.726 -18.879 1.00 51.78 98 ALA A CA 1
ATOM 757 C C . ALA A 1 98 ? 22.683 0.494 -18.346 1.00 51.78 98 ALA A C 1
ATOM 759 O O . ALA A 1 98 ? 23.349 1.181 -19.120 1.00 51.78 98 ALA A O 1
ATOM 760 N N . ALA A 1 99 ? 22.649 0.745 -17.034 1.00 49.00 99 ALA A N 1
ATOM 761 C CA . ALA A 1 99 ? 23.424 1.809 -16.396 1.00 49.00 99 ALA A CA 1
ATOM 762 C C . ALA A 1 99 ? 24.937 1.565 -16.524 1.00 49.00 99 ALA A C 1
ATOM 764 O O . ALA A 1 99 ? 25.677 2.476 -16.895 1.00 49.00 99 ALA A O 1
ATOM 765 N N . ALA A 1 100 ? 25.388 0.324 -16.315 1.00 48.62 100 ALA A N 1
ATOM 766 C CA . ALA A 1 100 ? 26.776 -0.079 -16.523 1.00 48.62 100 ALA A CA 1
ATOM 767 C C . ALA A 1 100 ? 27.209 0.079 -17.990 1.00 48.62 100 ALA A C 1
ATOM 769 O O . ALA A 1 100 ? 28.318 0.539 -18.253 1.00 48.62 100 ALA A O 1
ATOM 770 N N . ALA A 1 101 ? 26.334 -0.231 -18.952 1.00 47.78 101 ALA A N 1
ATOM 771 C CA . ALA A 1 101 ? 26.601 -0.028 -20.374 1.00 47.78 101 ALA A CA 1
ATOM 772 C C . ALA A 1 101 ? 26.724 1.463 -20.745 1.00 47.78 101 ALA A C 1
ATOM 774 O O . ALA A 1 101 ? 27.596 1.826 -21.533 1.00 47.78 101 ALA A O 1
ATOM 775 N N . VAL A 1 102 ? 25.898 2.337 -20.158 1.00 51.03 102 VAL A N 1
ATOM 776 C CA . VAL A 1 102 ? 25.981 3.798 -20.352 1.00 51.03 102 VAL A CA 1
ATOM 777 C C . VAL A 1 102 ? 27.253 4.373 -19.720 1.00 51.03 102 VAL A C 1
ATOM 779 O O . VAL A 1 102 ? 27.929 5.184 -20.355 1.00 51.03 102 VAL A O 1
ATOM 782 N N . ALA A 1 103 ? 27.620 3.917 -18.519 1.00 49.00 103 ALA A N 1
ATOM 783 C CA . ALA A 1 103 ? 28.869 4.296 -17.859 1.00 49.00 103 ALA A CA 1
ATOM 784 C C . ALA A 1 103 ? 30.101 3.829 -18.659 1.00 49.00 103 ALA A C 1
ATOM 786 O O . ALA A 1 103 ? 31.031 4.604 -18.880 1.00 49.00 103 ALA A O 1
ATOM 787 N N . ALA A 1 104 ? 30.077 2.596 -19.178 1.00 46.53 104 ALA A N 1
ATOM 788 C CA . ALA A 1 104 ? 31.136 2.040 -20.021 1.00 46.53 104 ALA A CA 1
ATOM 789 C C . ALA A 1 104 ? 31.248 2.730 -21.393 1.00 46.53 104 ALA A C 1
ATOM 791 O O . ALA A 1 104 ? 32.331 2.774 -21.974 1.00 46.53 104 ALA A O 1
ATOM 792 N N . ALA A 1 105 ? 30.154 3.297 -21.909 1.00 50.00 105 ALA A N 1
ATOM 793 C CA . ALA A 1 105 ? 30.140 4.040 -23.166 1.00 50.00 105 ALA A CA 1
ATOM 794 C C . ALA A 1 105 ? 30.741 5.457 -23.056 1.00 50.00 105 ALA A C 1
ATOM 796 O O . ALA A 1 105 ? 30.807 6.160 -24.065 1.00 50.00 105 ALA A O 1
ATOM 797 N N . GLY A 1 106 ? 31.170 5.898 -21.862 1.00 42.19 106 GLY A N 1
ATOM 798 C CA . GLY A 1 106 ? 31.805 7.207 -21.654 1.00 42.19 106 GLY A CA 1
ATOM 799 C C . GLY A 1 106 ? 30.917 8.397 -22.041 1.00 42.19 106 GLY A C 1
ATOM 800 O O . GLY A 1 106 ? 31.419 9.483 -22.335 1.00 42.19 106 GLY A O 1
ATOM 801 N N . GLY A 1 107 ? 29.599 8.191 -22.097 1.00 41.22 107 GLY A N 1
ATOM 802 C CA . GLY A 1 107 ? 28.655 9.176 -22.599 1.00 41.22 107 GLY A CA 1
ATOM 803 C C . GLY A 1 107 ? 28.464 10.311 -21.605 1.00 41.22 107 GLY A C 1
ATOM 804 O O . GLY A 1 107 ? 27.672 10.195 -20.674 1.00 41.22 107 GLY A O 1
ATOM 805 N N . ALA A 1 108 ? 29.145 11.435 -21.826 1.00 34.75 108 ALA A N 1
ATOM 806 C CA . ALA A 1 108 ? 28.741 12.700 -21.234 1.00 34.75 108 ALA A CA 1
ATOM 807 C C . ALA A 1 108 ? 27.264 12.944 -21.580 1.00 34.75 108 ALA A C 1
ATOM 809 O O . ALA A 1 108 ? 26.910 13.114 -22.751 1.00 34.75 108 ALA A O 1
ATOM 810 N N . VAL A 1 109 ? 26.396 12.950 -20.566 1.00 37.59 109 VAL A N 1
ATOM 811 C CA . VAL A 1 109 ? 25.025 13.438 -20.715 1.00 37.59 109 VAL A CA 1
ATOM 812 C C . VAL A 1 109 ? 25.153 14.906 -21.093 1.00 37.59 109 VAL A C 1
ATOM 814 O O . VAL A 1 109 ? 25.523 15.743 -20.271 1.00 37.59 109 VAL A O 1
ATOM 817 N N . SER A 1 110 ? 24.913 15.216 -22.365 1.00 30.86 110 SER A N 1
ATOM 818 C CA . SER A 1 110 ? 24.782 16.607 -22.777 1.00 30.86 110 SER A CA 1
ATOM 819 C C . SER A 1 110 ? 23.618 17.202 -21.982 1.00 30.86 110 SER A C 1
ATOM 821 O O . SER A 1 110 ? 22.554 16.576 -21.939 1.00 30.86 110 SER A O 1
ATOM 823 N N . PRO A 1 111 ? 23.789 18.361 -21.323 1.00 29.44 111 PRO A N 1
ATOM 824 C CA . PRO A 1 111 ? 22.673 19.010 -20.661 1.00 29.44 111 PRO A CA 1
ATOM 825 C C . PRO A 1 111 ? 21.576 19.248 -21.698 1.00 29.44 111 PRO A C 1
ATOM 827 O O . PRO A 1 111 ? 21.864 19.553 -22.861 1.00 29.44 111 PRO A O 1
ATOM 830 N N . LEU A 1 112 ? 20.321 19.076 -21.276 1.00 29.34 112 LEU A N 1
ATOM 831 C CA . LEU A 1 112 ? 19.168 19.486 -22.071 1.00 29.34 112 LEU A CA 1
ATOM 832 C C . LEU A 1 112 ? 19.435 20.907 -22.592 1.00 29.34 112 LEU A C 1
ATOM 834 O O . LEU A 1 112 ? 19.860 21.754 -21.798 1.00 29.34 112 LEU A O 1
ATOM 838 N N . PRO A 1 113 ? 19.254 21.174 -23.898 1.00 30.48 113 PRO A N 1
ATOM 839 C CA . PRO A 1 113 ? 19.481 22.505 -24.431 1.00 30.48 113 PRO A CA 1
ATOM 840 C C . PRO A 1 113 ? 18.605 23.489 -23.654 1.00 30.48 113 PRO A C 1
ATOM 842 O O . PRO A 1 113 ? 17.395 23.294 -23.535 1.00 30.48 113 PRO A O 1
ATOM 845 N N . GLY A 1 114 ? 19.265 24.489 -23.064 1.00 30.97 114 GLY A N 1
ATOM 846 C CA . GLY A 1 114 ? 18.629 25.535 -22.277 1.00 30.97 114 GLY A CA 1
ATOM 847 C C . GLY A 1 114 ? 17.575 26.287 -23.081 1.00 30.97 114 GLY A C 1
ATOM 848 O O . GLY A 1 114 ? 17.623 26.317 -24.311 1.00 30.97 114 GLY A O 1
ATOM 849 N N . ASP A 1 115 ? 16.632 26.874 -22.347 1.00 43.59 115 ASP A N 1
ATOM 850 C CA . ASP A 1 115 ? 15.522 27.681 -22.840 1.00 43.59 115 ASP A CA 1
ATOM 851 C C . ASP A 1 115 ? 15.920 28.610 -23.996 1.00 43.59 115 ASP A C 1
ATOM 853 O O . ASP A 1 115 ? 16.420 29.714 -23.785 1.00 43.59 115 ASP A O 1
ATOM 857 N N . ASP A 1 116 ? 15.621 28.203 -25.229 1.00 36.25 116 ASP A N 1
ATOM 858 C CA . ASP A 1 116 ? 15.451 29.147 -26.323 1.00 36.25 116 ASP A CA 1
ATOM 859 C C . ASP A 1 116 ? 14.328 28.675 -27.258 1.00 36.25 116 ASP A C 1
ATOM 861 O O . ASP A 1 116 ? 14.443 27.712 -28.013 1.00 36.25 116 ASP A O 1
ATOM 865 N N . LYS A 1 117 ? 13.186 29.356 -27.114 1.00 36.78 117 LYS A N 1
ATOM 866 C CA . LYS A 1 117 ? 12.039 29.451 -28.032 1.00 36.78 117 LYS A CA 1
ATOM 867 C C . LYS A 1 117 ? 11.669 28.171 -28.794 1.00 36.78 117 LYS A C 1
ATOM 869 O O . LYS A 1 117 ? 12.025 27.983 -29.955 1.00 36.78 117 LYS A O 1
ATOM 874 N N . SER A 1 118 ? 10.779 27.375 -28.198 1.00 32.56 118 SER A N 1
ATOM 875 C CA . SER A 1 118 ? 9.946 26.448 -28.977 1.00 32.56 118 SER A CA 1
ATOM 876 C C . SER A 1 118 ? 9.198 27.224 -30.078 1.00 32.56 118 SER A C 1
ATOM 878 O O . SER A 1 118 ? 8.537 28.220 -29.762 1.00 32.56 118 SER A O 1
ATOM 880 N N . PRO A 1 119 ? 9.264 26.817 -31.359 1.00 34.28 119 PRO A N 1
ATOM 881 C CA . PRO A 1 119 ? 8.444 27.432 -32.390 1.00 34.28 119 PRO A CA 1
ATOM 882 C C . PRO A 1 119 ? 6.970 27.149 -32.085 1.00 34.28 119 PRO A C 1
ATOM 884 O O . PRO A 1 119 ? 6.596 26.026 -31.743 1.00 34.28 119 PRO A O 1
ATOM 887 N N . ALA A 1 120 ? 6.132 28.182 -32.191 1.00 35.31 120 ALA A N 1
ATOM 888 C CA . ALA A 1 120 ? 4.692 28.045 -32.022 1.00 35.31 120 ALA A CA 1
ATOM 889 C C . ALA A 1 120 ? 4.153 26.932 -32.947 1.00 35.31 120 ALA A C 1
ATOM 891 O O . ALA A 1 120 ? 4.588 26.840 -34.101 1.00 35.31 120 ALA A O 1
ATOM 892 N N . PRO A 1 121 ? 3.216 26.089 -32.474 1.00 36.97 121 PRO A N 1
ATOM 893 C CA . PRO A 1 121 ? 2.668 25.014 -33.287 1.00 36.97 121 PRO A CA 1
ATOM 894 C C . PRO A 1 121 ? 2.028 25.593 -34.552 1.00 36.97 121 PR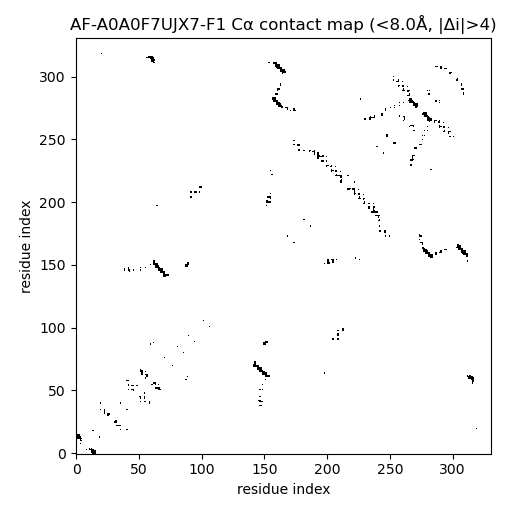O A C 1
ATOM 896 O O . PRO A 1 121 ? 1.228 26.528 -34.494 1.00 36.97 121 PRO A O 1
ATOM 899 N N . SER A 1 122 ? 2.399 25.043 -35.707 1.00 32.78 122 SER A N 1
ATOM 900 C CA . SER A 1 122 ? 1.883 25.479 -37.003 1.00 32.78 122 SER A CA 1
ATOM 901 C C . SER A 1 122 ? 0.362 25.270 -37.074 1.00 32.78 122 SER A C 1
ATOM 903 O O . SER A 1 122 ? -0.131 24.237 -36.605 1.00 32.78 122 SER A O 1
ATOM 905 N N . PRO A 1 123 ? -0.404 26.203 -37.669 1.00 34.47 123 PRO A N 1
ATOM 906 C CA . PRO A 1 123 ? -1.844 26.037 -37.803 1.00 34.47 123 PRO A CA 1
ATOM 907 C C . PRO A 1 123 ? -2.157 24.837 -38.703 1.00 34.47 123 PRO A C 1
ATOM 909 O O . PRO A 1 123 ? -1.526 24.629 -39.742 1.00 34.47 123 PRO A O 1
ATOM 912 N N . ARG A 1 124 ? -3.145 24.032 -38.296 1.00 37.88 124 ARG A N 1
ATOM 913 C CA . ARG A 1 124 ? -3.613 22.887 -39.088 1.00 37.88 124 ARG A CA 1
ATOM 914 C C . ARG A 1 124 ? -4.207 23.384 -40.413 1.00 37.88 124 ARG A C 1
ATOM 916 O O . ARG A 1 124 ? -4.944 24.372 -40.403 1.00 37.88 124 ARG A O 1
ATOM 923 N N . PRO A 1 125 ? -3.980 22.699 -41.547 1.00 30.52 125 PRO A N 1
ATOM 924 C CA . PRO A 1 125 ? -4.612 23.087 -42.798 1.00 30.52 125 PRO A CA 1
ATOM 925 C C . PRO A 1 125 ? -6.124 22.838 -42.702 1.00 30.52 125 PRO A C 1
ATOM 927 O O . PRO A 1 125 ? -6.553 21.693 -42.565 1.00 30.52 125 PRO A O 1
ATOM 930 N N . GLY A 1 126 ? -6.932 23.902 -42.786 1.00 42.28 126 GLY A N 1
ATOM 931 C CA . GLY A 1 126 ? -8.378 23.793 -43.027 1.00 42.28 126 GLY A CA 1
ATOM 932 C C . GLY A 1 126 ? -9.331 24.378 -41.981 1.00 42.28 126 GLY A C 1
ATOM 933 O O . GLY A 1 126 ? -10.516 24.046 -42.019 1.00 42.28 126 GLY A O 1
ATOM 934 N N . GLU A 1 127 ? -8.888 25.255 -41.081 1.00 33.41 127 GLU A N 1
ATOM 935 C CA . GLU A 1 127 ? -9.808 25.961 -40.181 1.00 33.41 127 GLU A CA 1
ATOM 936 C C . GLU A 1 127 ? -10.550 27.085 -40.934 1.00 33.41 127 GLU A C 1
ATOM 938 O O . GLU A 1 127 ? -10.092 28.221 -41.034 1.00 33.41 127 GLU A O 1
ATOM 943 N N . LYS A 1 128 ? -11.704 26.750 -41.529 1.00 32.34 128 LYS A N 1
ATOM 944 C CA . LYS A 1 128 ? -12.701 27.740 -41.956 1.00 32.34 128 LYS A CA 1
ATOM 945 C C . LYS A 1 128 ? -13.623 28.046 -40.781 1.00 32.34 128 LYS A C 1
ATOM 947 O O . LYS A 1 128 ? -14.310 27.166 -40.263 1.00 32.34 128 LYS A O 1
ATOM 952 N N . THR A 1 129 ? -13.625 29.311 -40.394 1.00 37.38 129 THR A N 1
ATOM 953 C CA . THR A 1 129 ? -14.520 29.932 -39.423 1.00 37.38 129 THR A CA 1
ATOM 954 C C . THR A 1 129 ? -15.988 29.820 -39.852 1.00 37.38 129 THR A C 1
ATOM 956 O O . THR A 1 129 ? -16.322 29.956 -41.026 1.00 37.38 129 THR A O 1
ATOM 959 N N . GLY A 1 130 ? -16.873 29.617 -38.871 1.00 40.78 130 GLY A N 1
ATOM 960 C CA . GLY A 1 130 ? -18.303 29.921 -38.985 1.00 40.78 130 GLY A CA 1
ATOM 961 C C . GLY A 1 130 ? -19.168 28.879 -39.698 1.00 40.78 130 GLY A C 1
ATOM 962 O O . GLY A 1 130 ? -19.431 28.969 -40.892 1.00 40.78 130 GLY A O 1
ATOM 963 N N . GLY A 1 131 ? -19.729 27.944 -38.930 1.00 27.25 131 GLY A N 1
ATOM 964 C CA . GLY A 1 131 ? -20.862 27.134 -39.371 1.00 27.25 131 GLY A CA 1
ATOM 965 C C . GLY A 1 131 ? -21.340 26.209 -38.261 1.00 27.25 131 GLY A C 1
ATOM 966 O O . GLY A 1 131 ? -20.628 25.277 -37.895 1.00 27.25 131 GLY A O 1
ATOM 967 N N . LYS A 1 132 ? -22.544 26.452 -37.726 1.00 35.12 132 LYS A N 1
ATOM 968 C CA . LYS A 1 132 ? -23.248 25.499 -36.856 1.00 35.12 132 LYS A CA 1
ATOM 969 C C . LYS A 1 132 ? -23.394 24.177 -37.613 1.00 35.12 132 LYS A C 1
ATOM 971 O O . LYS A 1 132 ? -24.272 24.035 -38.456 1.00 35.12 132 LYS A O 1
ATOM 976 N N . ARG A 1 133 ? -22.518 23.213 -37.333 1.00 32.50 133 ARG A N 1
ATOM 977 C CA . ARG A 1 133 ? -22.714 21.818 -37.718 1.00 32.50 133 ARG A CA 1
ATOM 978 C C . ARG A 1 133 ? -23.275 21.091 -36.511 1.00 32.50 133 ARG A C 1
ATOM 980 O O . ARG A 1 133 ? -22.527 20.618 -35.662 1.00 32.50 133 ARG A O 1
ATOM 987 N N . GLU A 1 134 ? -24.597 20.970 -36.473 1.00 38.34 134 GLU A N 1
ATOM 988 C CA . GLU A 1 134 ? -25.265 19.865 -35.785 1.00 38.34 134 GLU A CA 1
ATOM 989 C C . GLU A 1 134 ? -24.916 18.569 -36.532 1.00 38.34 134 GLU A C 1
ATOM 991 O O . GLU A 1 134 ? -25.686 18.014 -37.310 1.00 38.34 134 GLU A O 1
ATOM 996 N N . GLY A 1 135 ? -23.673 18.123 -36.372 1.00 31.27 135 GLY A N 1
ATOM 997 C CA . GLY A 1 135 ? -23.242 16.814 -36.819 1.00 31.27 135 GLY A CA 1
ATOM 998 C C . GLY A 1 135 ? -23.596 15.819 -35.732 1.00 31.27 135 GLY A C 1
ATOM 999 O O . GLY A 1 135 ? -22.963 15.828 -34.679 1.00 31.27 135 GLY A O 1
ATOM 1000 N N . LYS A 1 136 ? -24.580 14.947 -35.986 1.00 31.45 136 LYS A N 1
ATOM 1001 C CA . LYS A 1 136 ? -24.736 13.690 -35.243 1.00 31.45 136 LYS A CA 1
ATOM 1002 C C . LYS A 1 136 ? -23.359 13.031 -35.154 1.00 31.45 136 LYS A C 1
ATOM 1004 O O . LYS A 1 136 ? -22.858 12.509 -36.150 1.00 31.45 136 LYS A O 1
ATOM 1009 N N . VAL A 1 137 ? -22.739 13.071 -33.975 1.00 33.78 137 VAL A N 1
ATOM 1010 C CA . VAL A 1 137 ? -21.569 12.248 -33.682 1.00 33.78 137 VAL A CA 1
ATOM 1011 C C . VAL A 1 137 ? -22.058 10.814 -33.819 1.00 33.78 137 VAL A C 1
ATOM 1013 O O . VAL A 1 137 ? -22.857 10.349 -33.007 1.00 33.78 137 VAL A O 1
ATOM 1016 N N . LYS A 1 138 ? -21.655 10.133 -34.900 1.00 31.64 138 LYS A N 1
ATOM 1017 C CA . LYS A 1 138 ? -21.817 8.683 -35.013 1.00 31.64 138 LYS A CA 1
ATOM 1018 C C . LYS A 1 138 ? -21.234 8.100 -33.730 1.00 31.64 138 LYS A C 1
ATOM 1020 O O . LYS A 1 138 ? -20.053 8.318 -33.455 1.00 31.64 138 LYS A O 1
ATOM 1025 N N . LYS A 1 139 ? -22.077 7.431 -32.938 1.00 37.50 139 LYS A N 1
ATOM 1026 C CA . LYS A 1 139 ? -21.656 6.606 -31.806 1.00 37.50 139 LYS A CA 1
ATOM 1027 C C . LYS A 1 139 ? -20.605 5.661 -32.388 1.00 37.50 139 LYS A C 1
ATOM 1029 O O . LYS A 1 139 ? -20.932 4.861 -33.257 1.00 37.50 139 LYS A O 1
ATOM 1034 N N . ARG A 1 140 ? -19.335 5.903 -32.067 1.00 44.91 140 ARG A N 1
ATOM 1035 C CA . ARG A 1 140 ? -18.259 4.994 -32.458 1.00 44.91 140 ARG A CA 1
ATOM 1036 C C . ARG A 1 140 ? -18.493 3.739 -31.642 1.00 44.91 140 ARG A C 1
ATOM 1038 O O . ARG A 1 140 ? -18.804 3.874 -30.457 1.00 44.91 140 ARG A O 1
ATOM 1045 N N . ASP A 1 141 ? -18.408 2.582 -32.279 1.00 41.47 141 ASP A N 1
ATOM 1046 C CA . ASP A 1 141 ? -18.468 1.307 -31.580 1.00 41.47 141 ASP A CA 1
ATOM 1047 C C . ASP A 1 141 ? -17.336 1.332 -30.549 1.00 41.47 141 ASP A C 1
ATOM 1049 O O . ASP A 1 141 ? -16.155 1.338 -30.895 1.00 41.47 141 ASP A O 1
ATOM 1053 N N . ALA A 1 142 ? -17.700 1.549 -29.285 1.00 49.12 142 ALA A N 1
ATOM 1054 C CA . ALA A 1 142 ? -16.758 1.470 -28.189 1.00 49.12 142 ALA A CA 1
ATOM 1055 C C . ALA A 1 142 ? -16.345 0.002 -28.138 1.00 49.12 142 ALA A C 1
ATOM 1057 O O . ALA A 1 142 ? -17.217 -0.855 -28.009 1.00 49.12 142 ALA A O 1
ATOM 1058 N N . GLY A 1 143 ? -15.054 -0.285 -28.328 1.00 55.00 143 GLY A N 1
ATOM 1059 C CA . GLY A 1 143 ? -14.544 -1.629 -28.075 1.00 55.00 143 GLY A CA 1
ATOM 1060 C C . GLY A 1 143 ? -14.879 -2.048 -26.644 1.00 55.00 143 GLY A C 1
ATOM 1061 O O . GLY A 1 143 ? -15.133 -1.189 -25.798 1.00 55.00 143 GLY A O 1
ATOM 1062 N N . ASP A 1 144 ? -14.897 -3.349 -26.379 1.00 65.25 144 ASP A N 1
ATOM 1063 C CA . ASP A 1 144 ? -15.132 -3.848 -25.027 1.00 65.25 144 ASP A CA 1
ATOM 1064 C C . ASP A 1 144 ? -14.082 -3.294 -24.049 1.00 65.25 144 ASP A C 1
ATOM 1066 O O . ASP A 1 144 ? -12.955 -2.954 -24.431 1.00 65.25 144 ASP A O 1
ATOM 1070 N N . ASP A 1 145 ? -14.462 -3.172 -22.776 1.00 71.69 145 ASP A N 1
ATOM 1071 C CA . ASP A 1 145 ? -13.524 -2.755 -21.740 1.00 71.69 145 ASP A CA 1
ATOM 1072 C C . ASP A 1 145 ? -12.360 -3.751 -21.652 1.00 71.69 145 ASP A C 1
ATOM 1074 O O . ASP A 1 145 ? -12.556 -4.964 -21.573 1.00 71.69 145 ASP A O 1
ATOM 1078 N N . ALA A 1 146 ? -11.143 -3.219 -21.616 1.00 76.19 146 ALA A N 1
ATOM 1079 C CA . ALA A 1 146 ? -9.912 -3.970 -21.463 1.00 76.19 146 ALA A CA 1
ATOM 1080 C C . ALA A 1 146 ? -9.335 -3.789 -20.054 1.00 76.19 146 ALA A C 1
ATOM 1082 O O . ALA A 1 146 ? -9.423 -2.713 -19.451 1.00 76.19 146 ALA A O 1
ATOM 1083 N N . TRP A 1 147 ? -8.698 -4.846 -19.556 1.00 80.94 147 TRP A N 1
ATOM 1084 C CA . TRP A 1 147 ? -7.938 -4.837 -18.311 1.00 80.94 147 TRP A CA 1
ATOM 1085 C C . TRP A 1 147 ? -6.444 -4.732 -18.611 1.00 80.94 147 TRP A C 1
ATOM 1087 O O . TRP A 1 147 ? -5.953 -5.304 -19.582 1.00 80.94 147 TRP A O 1
ATOM 1097 N N . MET A 1 148 ? -5.716 -3.991 -17.782 1.00 81.00 148 MET A N 1
ATOM 1098 C CA . MET A 1 148 ? -4.262 -3.872 -17.862 1.00 81.00 148 MET A CA 1
ATOM 1099 C C . MET A 1 148 ? -3.666 -3.912 -16.462 1.00 81.00 148 MET A C 1
ATOM 1101 O O . MET A 1 148 ? -4.171 -3.239 -15.567 1.00 81.00 148 MET A O 1
ATOM 1105 N N . ALA A 1 149 ? -2.569 -4.647 -16.303 1.00 83.19 149 ALA A N 1
ATOM 1106 C CA . ALA A 1 149 ? -1.748 -4.663 -15.102 1.00 83.19 149 ALA A CA 1
ATOM 1107 C C . ALA A 1 149 ? -0.286 -4.383 -15.461 1.00 83.19 149 ALA A C 1
ATOM 1109 O O . ALA A 1 149 ? 0.213 -4.849 -16.493 1.00 83.19 149 ALA A O 1
ATOM 1110 N N . ARG A 1 150 ? 0.394 -3.588 -14.633 1.00 84.69 150 ARG A N 1
ATOM 1111 C CA . ARG A 1 150 ? 1.818 -3.281 -14.779 1.00 84.69 150 ARG A CA 1
ATOM 1112 C C . ARG A 1 150 ? 2.511 -3.258 -13.426 1.00 84.69 150 ARG A C 1
ATOM 1114 O O . ARG A 1 150 ? 2.112 -2.507 -12.540 1.00 84.69 150 ARG A O 1
ATOM 1121 N N . GLY A 1 151 ? 3.587 -4.028 -13.321 1.00 83.62 151 GLY A N 1
ATOM 1122 C CA . GLY A 1 151 ? 4.445 -4.075 -12.149 1.00 83.62 151 GLY A CA 1
ATOM 1123 C C . GLY A 1 151 ? 5.110 -2.728 -11.891 1.00 83.62 151 GLY A C 1
ATOM 1124 O O . GLY A 1 151 ? 5.669 -2.104 -12.793 1.00 83.62 151 GLY A O 1
ATOM 1125 N N . VAL A 1 152 ? 5.050 -2.299 -10.642 1.00 89.38 152 VAL A N 1
ATOM 1126 C CA . VAL A 1 152 ? 5.758 -1.154 -10.086 1.00 89.38 152 VAL A CA 1
ATOM 1127 C C . VAL A 1 152 ? 6.932 -1.715 -9.279 1.00 89.38 152 VAL A C 1
ATOM 1129 O O . VAL A 1 152 ? 6.728 -2.660 -8.512 1.00 89.38 152 VAL A O 1
ATOM 1132 N N . PRO A 1 153 ? 8.159 -1.191 -9.451 1.00 86.69 153 PRO A N 1
ATOM 1133 C CA . PRO A 1 153 ? 9.313 -1.706 -8.728 1.00 86.69 153 PRO A CA 1
ATOM 1134 C C . PRO A 1 153 ? 9.118 -1.579 -7.219 1.00 86.69 153 PRO A C 1
ATOM 1136 O O . PRO A 1 153 ? 8.586 -0.584 -6.729 1.00 86.69 153 PRO A O 1
ATOM 1139 N N . ILE A 1 154 ? 9.593 -2.584 -6.491 1.00 89.38 154 ILE A N 1
ATOM 1140 C CA . ILE A 1 154 ? 9.642 -2.580 -5.033 1.00 89.38 154 ILE A CA 1
ATOM 1141 C C . ILE A 1 154 ? 11.114 -2.461 -4.638 1.00 89.38 154 ILE A C 1
ATOM 1143 O O . ILE A 1 154 ? 11.905 -3.320 -5.033 1.00 89.38 154 ILE A O 1
ATOM 1147 N N . PRO A 1 155 ? 11.507 -1.412 -3.899 1.00 87.12 155 PRO A N 1
ATOM 1148 C CA . PRO A 1 155 ? 12.873 -1.286 -3.413 1.00 87.12 155 PRO A CA 1
ATOM 1149 C C . PRO A 1 155 ? 13.262 -2.430 -2.473 1.00 87.12 155 PRO A C 1
ATOM 1151 O O . PRO A 1 155 ? 12.448 -2.902 -1.675 1.00 87.12 155 PRO A O 1
ATOM 1154 N N . GLU A 1 156 ? 14.525 -2.849 -2.541 1.00 83.44 156 GLU A N 1
ATOM 1155 C CA . GLU A 1 156 ? 15.077 -3.831 -1.607 1.00 83.44 156 GLU A CA 1
ATOM 1156 C C . GLU A 1 156 ? 14.957 -3.332 -0.157 1.00 83.44 156 GLU A C 1
ATOM 1158 O O . GLU A 1 156 ? 14.991 -2.130 0.115 1.00 83.44 156 GLU A O 1
ATOM 1163 N N . ASN A 1 157 ? 14.821 -4.263 0.790 1.00 89.62 157 ASN A N 1
ATOM 1164 C CA . ASN A 1 157 ? 14.649 -3.990 2.223 1.00 89.62 157 ASN A CA 1
ATOM 1165 C C . ASN A 1 157 ? 13.351 -3.258 2.613 1.00 89.62 157 ASN A C 1
ATOM 1167 O O . ASN A 1 157 ? 13.166 -2.966 3.797 1.00 89.62 157 ASN A O 1
ATOM 1171 N N . LEU A 1 158 ? 12.428 -2.997 1.682 1.00 93.56 158 LEU A N 1
ATOM 1172 C CA . LEU A 1 158 ? 11.083 -2.540 2.025 1.00 93.56 158 LEU A CA 1
ATOM 1173 C C . LEU A 1 158 ? 10.277 -3.699 2.631 1.00 93.56 158 LEU A C 1
ATOM 1175 O O . LEU A 1 158 ? 10.128 -4.754 2.018 1.00 93.56 158 LEU A O 1
ATOM 1179 N N . LYS A 1 159 ? 9.718 -3.500 3.825 1.00 96.56 159 LYS A N 1
ATOM 1180 C CA . LYS A 1 159 ? 8.860 -4.470 4.515 1.00 96.56 159 LYS A CA 1
ATOM 1181 C C . LYS A 1 159 ? 7.417 -3.988 4.574 1.00 96.56 159 LYS A C 1
ATOM 1183 O O . LYS A 1 159 ? 7.139 -2.790 4.662 1.00 96.56 159 LYS A O 1
ATOM 1188 N N . CYS A 1 160 ? 6.503 -4.952 4.598 1.00 97.44 160 CYS A N 1
ATOM 1189 C CA . CYS A 1 160 ? 5.102 -4.748 4.935 1.00 97.44 160 CYS A CA 1
ATOM 1190 C C . CYS A 1 160 ? 4.879 -5.141 6.397 1.00 97.44 160 CYS A C 1
ATOM 1192 O O . CYS A 1 160 ? 5.071 -6.297 6.772 1.00 97.44 160 CYS A O 1
ATOM 1194 N N . VAL A 1 161 ? 4.448 -4.194 7.223 1.00 98.50 161 VAL A N 1
ATOM 1195 C CA . VAL A 1 161 ? 4.033 -4.445 8.604 1.00 98.50 161 VAL A CA 1
ATOM 1196 C C . VAL A 1 161 ? 2.511 -4.428 8.652 1.00 98.50 161 VAL A C 1
ATOM 1198 O O . VAL A 1 161 ? 1.887 -3.400 8.389 1.00 98.50 161 VAL A O 1
ATOM 1201 N N . LEU A 1 162 ? 1.904 -5.571 8.960 1.00 98.06 162 LEU A N 1
ATOM 1202 C CA . LEU A 1 162 ? 0.456 -5.726 9.004 1.00 98.06 162 LEU A CA 1
ATOM 1203 C C . LEU A 1 162 ? -0.039 -5.869 10.433 1.00 98.06 162 LEU A C 1
ATOM 1205 O O . LEU A 1 162 ? 0.540 -6.613 11.219 1.00 98.06 162 LEU A O 1
ATOM 1209 N N . PHE A 1 163 ? -1.168 -5.236 10.729 1.00 97.88 163 PHE A N 1
ATOM 1210 C CA . PHE A 1 163 ? -2.031 -5.640 11.833 1.00 97.88 163 PHE A CA 1
ATOM 1211 C C . PHE A 1 163 ? -3.279 -6.302 11.254 1.00 97.88 163 PHE A C 1
ATOM 1213 O O . PHE A 1 163 ? -3.993 -5.684 10.461 1.00 97.88 163 PHE A O 1
ATOM 1220 N N . VAL A 1 164 ? -3.542 -7.544 11.656 1.00 96.56 164 VAL A N 1
ATOM 1221 C CA . VAL A 1 164 ? -4.715 -8.320 11.247 1.00 96.56 164 VAL A CA 1
ATOM 1222 C C . VAL A 1 164 ? -5.567 -8.584 12.491 1.00 96.56 164 VAL A C 1
ATOM 1224 O O . VAL A 1 164 ? -5.148 -9.373 13.342 1.00 96.56 164 VAL A O 1
ATOM 1227 N N . PRO A 1 165 ? -6.724 -7.917 12.643 1.00 94.19 165 PRO A N 1
ATOM 1228 C CA . PRO A 1 165 ? -7.609 -8.133 13.783 1.00 94.19 165 PRO A CA 1
ATOM 1229 C C . PRO A 1 165 ? -8.296 -9.501 13.722 1.00 94.19 165 PRO A C 1
ATOM 1231 O O . PRO A 1 165 ? -8.531 -10.039 12.640 1.00 94.19 165 PRO A O 1
ATOM 1234 N N . ASP A 1 166 ? -8.695 -10.024 14.883 1.00 93.38 166 ASP A N 1
ATOM 1235 C CA . ASP A 1 166 ? -9.501 -11.257 14.957 1.00 93.38 166 ASP A CA 1
ATOM 1236 C C . ASP A 1 166 ? -10.930 -11.041 14.427 1.00 93.38 166 ASP A C 1
ATOM 1238 O O . ASP A 1 166 ? -11.585 -11.952 13.916 1.00 93.38 166 ASP A O 1
ATOM 1242 N N . GLU A 1 167 ? -11.424 -9.808 14.556 1.00 86.81 167 GLU A N 1
ATOM 1243 C CA . GLU A 1 167 ? -12.730 -9.392 14.066 1.00 86.81 167 GLU A CA 1
ATOM 1244 C C . GLU A 1 167 ? -12.727 -9.289 12.537 1.00 86.81 167 GLU A C 1
ATOM 1246 O O . GLU A 1 167 ? -11.909 -8.592 11.932 1.00 86.81 167 GLU A O 1
ATOM 1251 N N . ARG A 1 168 ? -13.709 -9.931 11.903 1.00 81.88 168 ARG A N 1
ATOM 1252 C CA . ARG A 1 168 ? -13.944 -9.792 10.465 1.00 81.88 168 ARG A CA 1
ATOM 1253 C C . ARG A 1 168 ? -14.914 -8.651 10.195 1.00 81.88 168 ARG A C 1
ATOM 1255 O O . ARG A 1 168 ? -15.896 -8.477 10.911 1.00 81.88 168 ARG A O 1
ATOM 1262 N N . MET A 1 169 ? -14.666 -7.924 9.111 1.00 78.19 169 MET A N 1
ATOM 1263 C CA . MET A 1 169 ? -15.609 -6.956 8.560 1.00 78.19 169 MET A CA 1
ATOM 1264 C C . MET A 1 169 ? -16.167 -7.474 7.244 1.00 78.19 169 MET A C 1
ATOM 1266 O O . MET A 1 169 ? -15.421 -7.947 6.388 1.00 78.19 169 MET A O 1
ATOM 1270 N N . GLU A 1 170 ? -17.476 -7.338 7.054 1.00 78.88 170 GLU A N 1
ATOM 1271 C CA . GLU A 1 170 ? -18.079 -7.624 5.761 1.00 78.88 170 GLU A CA 1
ATOM 1272 C C . GLU A 1 170 ? -17.688 -6.551 4.740 1.00 78.88 170 GLU A C 1
ATOM 1274 O O . GLU A 1 170 ? -17.923 -5.354 4.928 1.00 78.88 170 GLU A O 1
ATOM 1279 N N . THR A 1 171 ? -17.141 -6.977 3.600 1.00 78.06 171 THR A N 1
ATOM 1280 C CA . THR A 1 171 ? -16.753 -6.074 2.506 1.00 78.06 171 THR A CA 1
ATOM 1281 C C . THR A 1 171 ? -17.939 -5.247 2.000 1.00 78.06 171 THR A C 1
ATOM 1283 O O . THR A 1 171 ? -17.766 -4.093 1.607 1.00 78.06 171 THR A O 1
ATOM 1286 N N . ALA A 1 172 ? -19.157 -5.799 2.053 1.00 81.94 172 ALA A N 1
ATOM 1287 C CA . ALA A 1 172 ? -20.384 -5.091 1.700 1.00 81.94 172 ALA A CA 1
ATOM 1288 C C . ALA A 1 172 ? -20.624 -3.864 2.599 1.00 81.94 172 ALA A C 1
ATOM 1290 O O . ALA A 1 172 ? -20.915 -2.780 2.092 1.00 81.94 172 ALA A O 1
ATOM 1291 N N . GLN A 1 173 ? -20.414 -4.001 3.911 1.00 83.56 173 GLN A N 1
ATOM 1292 C CA . GLN A 1 173 ? -20.545 -2.909 4.877 1.00 83.56 173 GLN A CA 1
ATOM 1293 C C . GLN A 1 173 ? -19.465 -1.835 4.672 1.00 83.56 173 GLN A C 1
ATOM 1295 O O . GLN A 1 173 ? -19.746 -0.637 4.683 1.00 83.56 173 GLN A O 1
ATOM 1300 N N . ALA A 1 174 ? -18.222 -2.243 4.403 1.00 83.94 174 ALA A N 1
ATOM 1301 C CA . ALA A 1 174 ? -17.141 -1.304 4.100 1.00 83.94 174 ALA A CA 1
ATOM 1302 C C . ALA A 1 174 ? -17.362 -0.536 2.779 1.00 83.94 174 ALA A C 1
ATOM 1304 O O . ALA A 1 174 ? -16.854 0.576 2.610 1.00 83.94 174 ALA A O 1
ATOM 1305 N N . ARG A 1 175 ? -18.106 -1.119 1.828 1.00 85.06 175 ARG A N 1
ATOM 1306 C CA . ARG A 1 175 ? -18.514 -0.471 0.570 1.00 85.06 175 ARG A CA 1
ATOM 1307 C C . ARG A 1 175 ? -19.742 0.428 0.753 1.00 85.06 175 ARG A C 1
ATOM 1309 O O . ARG A 1 175 ? -19.822 1.454 0.086 1.00 85.06 175 ARG A O 1
ATOM 1316 N N . SER A 1 176 ? -20.661 0.106 1.667 1.00 87.69 176 SER A N 1
ATOM 1317 C CA . SER A 1 176 ? -21.912 0.862 1.844 1.00 87.69 176 SER A CA 1
ATOM 1318 C C . SER A 1 176 ? -21.722 2.275 2.399 1.00 87.69 176 SER A C 1
ATOM 1320 O O . SER A 1 176 ? -22.604 3.113 2.240 1.00 87.69 176 SER A O 1
ATOM 1322 N N . VAL A 1 177 ? -20.590 2.550 3.055 1.00 89.19 177 VAL A N 1
ATOM 1323 C CA . VAL A 1 177 ? -20.262 3.889 3.581 1.00 89.19 177 VAL A CA 1
ATOM 1324 C C . VAL A 1 177 ? -19.600 4.813 2.566 1.00 89.19 177 VAL A C 1
ATOM 1326 O O . VAL A 1 177 ? -19.395 5.991 2.862 1.00 89.19 177 VAL A O 1
ATOM 1329 N N . LEU A 1 178 ? -19.248 4.299 1.386 1.00 92.00 178 LEU A N 1
ATOM 1330 C CA . LEU A 1 178 ? -18.628 5.105 0.344 1.00 92.00 178 LEU A CA 1
ATOM 1331 C C . LEU A 1 178 ? -19.683 5.981 -0.344 1.00 92.00 178 LEU A C 1
ATOM 1333 O O . LEU A 1 178 ? -20.770 5.498 -0.681 1.00 92.00 178 LEU A O 1
ATOM 1337 N N . PRO A 1 179 ? -19.391 7.270 -0.578 1.00 92.94 179 PRO A N 1
ATOM 1338 C CA . PRO A 1 179 ? -20.312 8.134 -1.292 1.00 92.94 179 PRO A CA 1
ATOM 1339 C C . PRO A 1 179 ? -20.400 7.716 -2.765 1.00 92.94 179 PRO A C 1
ATOM 1341 O O . PRO A 1 179 ? -19.424 7.280 -3.371 1.00 92.94 179 PRO A O 1
ATOM 1344 N N . LYS A 1 180 ? -21.573 7.911 -3.377 1.00 94.50 180 LYS A N 1
ATOM 1345 C CA . LYS A 1 180 ? -21.766 7.661 -4.819 1.00 94.50 180 LYS A CA 1
ATOM 1346 C C . LYS A 1 180 ? -21.062 8.693 -5.706 1.00 94.50 180 LYS A C 1
ATOM 1348 O O . LYS A 1 180 ? -20.842 8.441 -6.884 1.00 94.50 180 LYS A O 1
ATOM 1353 N N . THR A 1 181 ? -20.756 9.862 -5.152 1.00 95.62 181 THR A N 1
ATOM 1354 C CA . THR A 1 181 ? -20.117 10.986 -5.839 1.00 95.62 181 THR A CA 1
ATOM 1355 C C . THR A 1 181 ? -19.127 11.649 -4.899 1.00 95.62 181 THR A C 1
ATOM 1357 O O . THR A 1 181 ? -19.421 11.807 -3.715 1.00 95.62 181 THR A O 1
ATOM 1360 N N . VAL A 1 182 ? -17.998 12.098 -5.432 1.00 95.81 182 VAL A N 1
ATOM 1361 C CA . VAL A 1 182 ? -16.971 12.833 -4.685 1.00 95.81 182 VAL A CA 1
ATOM 1362 C C . VAL A 1 182 ? -16.773 14.218 -5.284 1.00 95.81 182 VAL A C 1
ATOM 1364 O O . VAL A 1 182 ? -17.173 14.475 -6.422 1.00 95.81 182 VAL A O 1
ATOM 1367 N N . SER A 1 183 ? -16.181 15.127 -4.510 1.00 97.44 183 SER A N 1
ATOM 1368 C CA . SER A 1 183 ? -15.847 16.452 -5.021 1.00 97.44 183 SER A CA 1
ATOM 1369 C C . SER A 1 183 ? -14.763 16.348 -6.101 1.00 97.44 183 SER A C 1
ATOM 1371 O O . SER A 1 183 ? -13.922 15.446 -6.072 1.00 97.44 183 SER A O 1
ATOM 1373 N N . LEU A 1 184 ? -14.745 17.295 -7.045 1.00 96.88 184 LEU A N 1
ATOM 1374 C CA . LEU A 1 184 ? -13.654 17.381 -8.020 1.00 96.88 184 LEU A CA 1
ATOM 1375 C C . LEU A 1 184 ? -12.296 17.536 -7.317 1.00 96.88 184 LEU A C 1
ATOM 1377 O O . LEU A 1 184 ? -11.310 16.962 -7.765 1.00 96.88 184 LEU A O 1
ATOM 1381 N N . ALA A 1 185 ? -12.257 18.273 -6.203 1.00 97.44 185 ALA A N 1
ATOM 1382 C CA . ALA A 1 185 ? -11.047 18.466 -5.416 1.00 97.44 185 ALA A CA 1
ATOM 1383 C C . ALA A 1 185 ? -10.504 17.141 -4.860 1.00 97.44 185 ALA A C 1
ATOM 1385 O O . ALA A 1 185 ? -9.314 16.880 -5.003 1.00 97.44 185 ALA A O 1
ATOM 1386 N N . ASP A 1 186 ? -11.360 16.283 -4.297 1.00 97.19 186 ASP A N 1
ATOM 1387 C CA . ASP A 1 186 ? -10.938 14.977 -3.770 1.00 97.19 186 ASP A CA 1
ATOM 1388 C C . ASP A 1 186 ? -10.538 14.015 -4.892 1.00 97.19 186 ASP A C 1
ATOM 1390 O O . ASP A 1 186 ? -9.546 13.302 -4.770 1.00 97.19 186 ASP A O 1
ATOM 1394 N N . ALA A 1 187 ? -11.257 14.032 -6.021 1.00 96.00 187 ALA A N 1
ATOM 1395 C CA . ALA A 1 187 ? -10.907 13.220 -7.185 1.00 96.00 187 ALA A CA 1
ATOM 1396 C C . ALA A 1 187 ? -9.529 13.598 -7.758 1.00 96.00 187 ALA A C 1
ATOM 1398 O O . ALA A 1 187 ? -8.707 12.720 -8.032 1.00 96.00 187 ALA A O 1
ATOM 1399 N N . VAL A 1 188 ? -9.257 14.900 -7.911 1.00 97.50 188 VAL A N 1
ATOM 1400 C CA . VAL A 1 188 ? -7.953 15.413 -8.361 1.00 97.50 188 VAL A CA 1
ATOM 1401 C C . VAL A 1 188 ? -6.868 15.091 -7.339 1.00 97.50 188 VAL A C 1
ATOM 1403 O O . VAL A 1 188 ? -5.804 14.612 -7.726 1.00 97.50 188 VAL A O 1
ATOM 1406 N N . PHE A 1 189 ? -7.147 15.300 -6.048 1.00 97.75 189 PHE A N 1
ATOM 1407 C CA . PHE A 1 189 ? -6.218 15.003 -4.961 1.00 97.75 189 PHE A CA 1
ATOM 1408 C C . PHE A 1 189 ? -5.755 13.546 -5.008 1.00 97.75 189 PHE A C 1
ATOM 1410 O O . PHE A 1 189 ? -4.561 13.281 -5.126 1.00 97.75 189 PHE A O 1
ATOM 1417 N N . ASN A 1 190 ? -6.690 12.599 -4.997 1.00 97.00 190 ASN A N 1
ATOM 1418 C CA . ASN A 1 190 ? -6.360 11.180 -5.009 1.00 97.00 190 ASN A CA 1
ATOM 1419 C C . ASN A 1 190 ? -5.699 10.729 -6.313 1.00 97.00 190 ASN A C 1
ATOM 1421 O O . ASN A 1 190 ? -4.763 9.940 -6.263 1.00 97.00 190 ASN A O 1
ATOM 1425 N N . SER A 1 191 ? -6.118 11.263 -7.466 1.00 95.94 191 SER A N 1
ATOM 1426 C CA . SER A 1 191 ? -5.450 10.966 -8.743 1.00 95.94 191 SER A CA 1
ATOM 1427 C C . SER A 1 191 ? -3.977 11.391 -8.714 1.00 95.94 191 SER A C 1
ATOM 1429 O O . SER A 1 191 ? -3.105 10.649 -9.166 1.00 95.94 191 SER A O 1
ATOM 1431 N N . ALA A 1 192 ? -3.685 12.560 -8.134 1.00 96.94 192 ALA A N 1
ATOM 1432 C CA . ALA A 1 192 ? -2.319 13.035 -7.943 1.00 96.94 192 ALA A CA 1
ATOM 1433 C C . ALA A 1 192 ? -1.542 12.173 -6.933 1.00 96.94 192 ALA A C 1
ATOM 1435 O O . ALA A 1 192 ? -0.377 11.871 -7.179 1.00 96.94 192 ALA A O 1
ATOM 1436 N N . ARG A 1 193 ? -2.173 11.729 -5.835 1.00 97.38 193 ARG A N 1
ATOM 1437 C CA . ARG A 1 193 ? -1.543 10.835 -4.846 1.00 97.38 193 ARG A CA 1
ATOM 1438 C C . ARG A 1 193 ? -1.204 9.461 -5.425 1.00 97.38 193 ARG A C 1
ATOM 1440 O O . ARG A 1 193 ? -0.082 9.000 -5.250 1.00 97.38 193 ARG A O 1
ATOM 1447 N N . THR A 1 194 ? -2.092 8.863 -6.219 1.00 95.38 194 THR A N 1
ATOM 1448 C CA . THR A 1 194 ? -1.800 7.615 -6.945 1.00 95.38 194 THR A CA 1
ATOM 1449 C C . THR A 1 194 ? -0.641 7.787 -7.929 1.00 95.38 194 THR A C 1
ATOM 1451 O O . THR A 1 194 ? 0.250 6.940 -7.976 1.00 95.38 194 THR A O 1
ATOM 1454 N N . ALA A 1 195 ? -0.605 8.887 -8.690 1.00 93.88 195 ALA A N 1
ATOM 1455 C CA . ALA A 1 195 ? 0.518 9.171 -9.584 1.00 93.88 195 ALA A CA 1
ATOM 1456 C C . ALA A 1 195 ? 1.834 9.355 -8.808 1.00 93.88 195 ALA A C 1
ATOM 1458 O O . ALA A 1 195 ? 2.871 8.831 -9.218 1.00 93.88 195 ALA A O 1
ATOM 1459 N N . LEU A 1 196 ? 1.783 10.042 -7.662 1.00 96.25 196 LEU A N 1
ATOM 1460 C CA . LEU A 1 196 ? 2.927 10.233 -6.777 1.00 96.25 196 LEU A CA 1
ATOM 1461 C C . LEU A 1 196 ? 3.423 8.911 -6.182 1.00 96.25 196 LEU A C 1
ATOM 1463 O O . LEU A 1 196 ? 4.629 8.727 -6.087 1.00 96.25 196 LEU A O 1
ATOM 1467 N N . LEU A 1 197 ? 2.527 7.981 -5.839 1.00 95.88 197 LEU A N 1
ATOM 1468 C CA . LEU A 1 197 ? 2.886 6.654 -5.332 1.00 95.88 197 LEU A CA 1
ATOM 1469 C C . LEU A 1 197 ? 3.700 5.872 -6.365 1.00 95.88 197 LEU A C 1
ATOM 1471 O O . LEU A 1 197 ? 4.784 5.377 -6.064 1.00 95.88 197 LEU A O 1
ATOM 1475 N N . VAL A 1 198 ? 3.199 5.805 -7.603 1.00 93.56 198 VAL A N 1
ATOM 1476 C CA . VAL A 1 198 ? 3.901 5.132 -8.706 1.00 93.56 198 VAL A CA 1
ATOM 1477 C C . VAL A 1 198 ? 5.241 5.814 -8.980 1.00 93.56 198 VAL A C 1
ATOM 1479 O O . VAL A 1 198 ? 6.252 5.132 -9.156 1.00 93.56 198 VAL A O 1
ATOM 1482 N N . TYR A 1 199 ? 5.273 7.149 -8.981 1.00 92.88 199 TYR A N 1
ATOM 1483 C CA . TYR A 1 199 ? 6.506 7.910 -9.155 1.00 92.88 199 TYR A CA 1
ATOM 1484 C C . TYR A 1 199 ? 7.518 7.634 -8.036 1.00 92.88 199 TYR A C 1
ATOM 1486 O O . TYR A 1 199 ? 8.673 7.359 -8.339 1.00 92.88 199 TYR A O 1
ATOM 1494 N N . ALA A 1 200 ? 7.099 7.656 -6.769 1.00 94.06 200 ALA A N 1
ATOM 1495 C CA . ALA A 1 200 ? 7.968 7.452 -5.611 1.00 94.06 200 ALA A CA 1
ATOM 1496 C C . ALA A 1 200 ? 8.666 6.090 -5.656 1.00 94.06 200 ALA A C 1
ATOM 1498 O O . ALA A 1 200 ? 9.878 6.018 -5.472 1.00 94.06 200 ALA A O 1
ATOM 1499 N N . MET A 1 201 ? 7.924 5.030 -5.983 1.00 92.88 201 MET A N 1
ATOM 1500 C CA . MET A 1 201 ? 8.481 3.682 -6.117 1.00 92.88 201 MET A CA 1
ATOM 1501 C C . MET A 1 201 ? 9.504 3.587 -7.260 1.00 92.88 201 MET A C 1
ATOM 1503 O O . MET A 1 201 ? 10.583 3.023 -7.087 1.00 92.88 201 MET A O 1
ATOM 1507 N N . ASN A 1 202 ? 9.210 4.194 -8.416 1.00 89.19 202 ASN A N 1
ATOM 1508 C CA . ASN A 1 202 ? 10.151 4.237 -9.542 1.00 89.19 202 ASN A CA 1
ATOM 1509 C C . ASN A 1 202 ? 11.391 5.092 -9.238 1.00 89.19 202 ASN A C 1
ATOM 1511 O O . ASN A 1 202 ? 12.506 4.704 -9.578 1.00 89.19 202 ASN A O 1
ATOM 1515 N N . ALA A 1 203 ? 11.211 6.240 -8.587 1.00 86.50 203 ALA A N 1
ATOM 1516 C CA . ALA A 1 203 ? 12.299 7.129 -8.200 1.00 86.50 203 ALA A CA 1
ATOM 1517 C C . ALA A 1 203 ? 13.220 6.469 -7.168 1.00 86.50 203 ALA A C 1
ATOM 1519 O O . ALA A 1 203 ? 14.436 6.576 -7.293 1.00 86.50 203 ALA A O 1
ATOM 1520 N N . ALA A 1 204 ? 12.660 5.742 -6.199 1.00 89.69 204 ALA A N 1
ATOM 1521 C CA . ALA A 1 204 ? 13.430 4.973 -5.229 1.00 89.69 204 ALA A CA 1
ATOM 1522 C C . ALA A 1 204 ? 14.258 3.876 -5.918 1.00 89.69 204 ALA A C 1
ATOM 1524 O O . ALA A 1 204 ? 15.459 3.766 -5.682 1.00 89.69 204 ALA A O 1
ATOM 1525 N N . ALA A 1 205 ? 13.656 3.126 -6.847 1.00 86.06 205 ALA A N 1
ATOM 1526 C CA . ALA A 1 205 ? 14.382 2.128 -7.632 1.00 86.06 205 ALA A CA 1
ATOM 1527 C C . ALA A 1 205 ? 15.523 2.749 -8.461 1.00 86.06 205 ALA A C 1
ATOM 1529 O O . ALA A 1 205 ? 16.626 2.208 -8.505 1.00 86.06 205 ALA A O 1
ATOM 1530 N N . ALA A 1 206 ? 15.292 3.911 -9.081 1.00 82.50 206 ALA A N 1
ATOM 1531 C CA . ALA A 1 206 ? 16.325 4.633 -9.820 1.00 82.50 206 ALA A CA 1
ATOM 1532 C C . ALA A 1 206 ? 17.442 5.169 -8.904 1.00 82.50 206 ALA A C 1
ATOM 1534 O O . ALA A 1 206 ? 18.616 5.089 -9.266 1.00 82.50 206 ALA A O 1
ATOM 1535 N N . ALA A 1 207 ? 17.098 5.677 -7.716 1.00 85.31 207 ALA A N 1
ATOM 1536 C CA . ALA A 1 207 ? 18.061 6.167 -6.732 1.00 85.31 207 ALA A CA 1
ATOM 1537 C C . ALA A 1 207 ? 19.029 5.063 -6.285 1.00 85.31 207 ALA A C 1
ATOM 1539 O O . ALA A 1 207 ? 20.231 5.314 -6.213 1.00 85.31 207 ALA A O 1
ATOM 1540 N N . ALA A 1 208 ? 18.529 3.838 -6.083 1.00 84.50 208 ALA A N 1
ATOM 1541 C CA . ALA A 1 208 ? 19.366 2.678 -5.778 1.00 84.50 208 ALA A CA 1
ATOM 1542 C C . ALA A 1 208 ? 20.421 2.432 -6.871 1.00 84.50 208 ALA A C 1
ATOM 1544 O O . ALA A 1 208 ? 21.605 2.288 -6.578 1.00 84.50 208 ALA A O 1
ATOM 1545 N N . VAL A 1 209 ? 20.007 2.454 -8.145 1.00 81.94 209 VAL A N 1
ATOM 1546 C CA . VAL A 1 209 ? 20.906 2.227 -9.290 1.00 81.94 209 VAL A CA 1
ATOM 1547 C C . VAL A 1 209 ? 21.971 3.321 -9.395 1.00 81.94 209 VAL A C 1
ATOM 1549 O O . VAL A 1 209 ? 23.143 3.020 -9.611 1.00 81.94 209 VAL A O 1
ATOM 1552 N N . VAL A 1 210 ? 21.586 4.589 -9.233 1.00 81.12 210 VAL A N 1
ATOM 1553 C CA . VAL A 1 210 ? 22.525 5.720 -9.311 1.00 81.12 210 VAL A CA 1
ATOM 1554 C C . VAL A 1 210 ? 23.534 5.685 -8.164 1.00 81.12 210 VAL A C 1
ATOM 1556 O O . VAL A 1 210 ? 24.722 5.906 -8.396 1.00 81.12 210 VAL A O 1
ATOM 1559 N N . ALA A 1 211 ? 23.079 5.394 -6.944 1.00 83.38 211 ALA A N 1
ATOM 1560 C CA . ALA A 1 211 ? 23.941 5.328 -5.769 1.00 83.38 211 ALA A CA 1
ATOM 1561 C C . ALA A 1 211 ? 24.981 4.203 -5.873 1.00 83.38 211 ALA A C 1
ATOM 1563 O O . ALA A 1 211 ? 26.121 4.398 -5.462 1.00 83.38 211 ALA A O 1
ATOM 1564 N N . GLU A 1 212 ? 24.622 3.061 -6.466 1.00 79.06 212 GLU A N 1
ATOM 1565 C CA . GLU A 1 212 ? 25.559 1.959 -6.719 1.00 79.06 212 GLU A CA 1
ATOM 1566 C C . GLU A 1 212 ? 26.541 2.240 -7.869 1.00 79.06 212 GLU A C 1
ATOM 1568 O O . GLU A 1 212 ? 27.676 1.769 -7.833 1.00 79.06 212 GLU A O 1
ATOM 1573 N N . ALA A 1 213 ? 26.126 2.991 -8.895 1.00 77.19 213 ALA A N 1
ATOM 1574 C CA . ALA A 1 213 ? 26.941 3.253 -10.085 1.00 77.19 213 ALA A CA 1
ATOM 1575 C C . ALA A 1 213 ? 28.018 4.340 -9.894 1.00 77.19 213 ALA A C 1
ATOM 1577 O O . ALA A 1 213 ? 28.931 4.442 -10.715 1.00 77.19 213 ALA A O 1
ATOM 1578 N N . GLY A 1 214 ? 27.929 5.167 -8.847 1.00 73.25 214 GLY A N 1
ATOM 1579 C CA . GLY A 1 214 ? 28.981 6.130 -8.513 1.00 73.25 214 GLY A CA 1
ATOM 1580 C C . GLY A 1 214 ? 30.280 5.421 -8.113 1.00 73.25 214 GLY A C 1
ATOM 1581 O O . GLY A 1 214 ? 30.235 4.429 -7.389 1.00 73.25 214 GLY A O 1
ATOM 1582 N N . GLU A 1 215 ? 31.441 5.913 -8.563 1.00 53.50 215 GLU A N 1
ATOM 1583 C CA . GLU A 1 215 ? 32.759 5.353 -8.212 1.00 53.50 215 GLU A CA 1
ATOM 1584 C C . GLU A 1 215 ? 32.944 5.302 -6.679 1.00 53.50 215 GLU A C 1
ATOM 1586 O O . GLU A 1 215 ? 33.303 6.293 -6.046 1.00 53.50 215 GLU A O 1
ATOM 1591 N N . GLY A 1 216 ? 32.671 4.141 -6.071 1.00 62.03 216 GLY A N 1
ATOM 1592 C CA . GLY A 1 216 ? 32.762 3.918 -4.622 1.00 62.03 216 GLY A CA 1
ATOM 1593 C C . GLY A 1 216 ? 31.432 3.846 -3.858 1.00 62.03 216 GLY A C 1
ATOM 1594 O O . GLY A 1 216 ? 31.463 3.840 -2.628 1.00 62.03 216 GLY A O 1
ATOM 1595 N N . GLY A 1 217 ? 30.286 3.777 -4.541 1.00 67.56 217 GLY A N 1
ATOM 1596 C CA . GLY A 1 217 ? 28.979 3.576 -3.914 1.00 67.56 217 GLY A CA 1
ATOM 1597 C C . GLY A 1 217 ? 28.894 2.271 -3.116 1.00 67.56 217 GLY A C 1
ATOM 1598 O O . GLY A 1 217 ? 29.136 1.184 -3.638 1.00 67.56 217 GLY A O 1
ATOM 1599 N N . THR A 1 218 ? 28.554 2.368 -1.832 1.00 82.50 218 THR A N 1
ATOM 1600 C CA . THR A 1 218 ? 28.324 1.212 -0.953 1.00 82.50 218 THR A CA 1
ATOM 1601 C C . THR A 1 218 ? 26.836 0.837 -0.917 1.00 82.50 218 THR A C 1
ATOM 1603 O O . THR A 1 218 ? 25.986 1.717 -1.067 1.00 82.50 218 THR A O 1
ATOM 1606 N N . PRO A 1 219 ? 26.479 -0.432 -0.629 1.00 81.81 219 PRO A N 1
ATOM 1607 C CA . PRO A 1 219 ? 25.080 -0.828 -0.429 1.00 81.81 219 PRO A CA 1
ATOM 1608 C C . PRO A 1 219 ? 24.340 0.010 0.625 1.00 81.81 219 PRO A C 1
ATOM 1610 O O . PRO A 1 219 ? 23.142 0.240 0.501 1.00 81.81 219 PRO A O 1
ATOM 1613 N N . ALA A 1 220 ? 25.057 0.509 1.639 1.00 83.88 220 ALA A N 1
ATOM 1614 C CA . ALA A 1 220 ? 24.494 1.393 2.658 1.00 83.88 220 ALA A CA 1
ATOM 1615 C C . ALA A 1 220 ? 24.045 2.739 2.066 1.00 83.88 220 ALA A C 1
ATOM 1617 O O . ALA A 1 220 ? 22.919 3.161 2.290 1.00 83.88 220 ALA A O 1
ATOM 1618 N N . GLN A 1 221 ? 24.875 3.366 1.229 1.00 83.38 221 GLN A N 1
ATOM 1619 C CA . GLN A 1 221 ? 24.521 4.633 0.577 1.00 83.38 221 GLN A CA 1
ATOM 1620 C C . GLN A 1 221 ? 23.333 4.484 -0.382 1.00 83.38 221 GLN A C 1
ATOM 1622 O O . GLN A 1 221 ? 22.525 5.403 -0.507 1.00 83.38 221 GLN A O 1
ATOM 1627 N N . ALA A 1 222 ? 23.209 3.332 -1.050 1.00 85.00 222 ALA A N 1
ATOM 1628 C CA . ALA A 1 222 ? 22.049 3.034 -1.884 1.00 85.00 222 ALA A CA 1
ATOM 1629 C C . ALA A 1 222 ? 20.767 2.881 -1.052 1.00 85.00 222 ALA A C 1
ATOM 1631 O O . ALA A 1 222 ? 19.734 3.440 -1.420 1.00 85.00 222 ALA A O 1
ATOM 1632 N N . ALA A 1 223 ? 20.842 2.185 0.086 1.00 86.06 223 ALA A N 1
ATOM 1633 C CA . ALA A 1 223 ? 19.721 2.049 1.011 1.00 86.06 223 ALA A CA 1
ATOM 1634 C C . ALA A 1 223 ? 19.282 3.405 1.592 1.00 86.06 223 ALA A C 1
ATOM 1636 O O . ALA A 1 223 ? 18.089 3.704 1.573 1.00 86.06 223 ALA A O 1
ATOM 1637 N N . ASP A 1 224 ? 20.230 4.247 2.011 1.00 89.06 224 ASP A N 1
ATOM 1638 C CA . ASP A 1 224 ? 19.947 5.585 2.546 1.00 89.06 224 ASP A CA 1
ATOM 1639 C C . ASP A 1 224 ? 19.256 6.476 1.498 1.00 89.06 224 ASP A C 1
ATOM 1641 O O . ASP A 1 224 ? 18.291 7.178 1.799 1.00 89.06 224 ASP A O 1
ATOM 1645 N N . ALA A 1 225 ? 19.712 6.431 0.239 1.00 88.19 225 ALA A N 1
ATOM 1646 C CA . ALA A 1 225 ? 19.109 7.200 -0.850 1.00 88.19 225 ALA A CA 1
ATOM 1647 C C . ALA A 1 225 ? 17.677 6.737 -1.171 1.00 88.19 225 ALA A C 1
ATOM 1649 O O . ALA A 1 225 ? 16.790 7.563 -1.397 1.00 88.19 225 ALA A O 1
ATOM 1650 N N . VAL A 1 226 ? 17.444 5.420 -1.183 1.00 88.75 226 VAL A N 1
ATOM 1651 C CA . VAL A 1 226 ? 16.109 4.824 -1.342 1.00 88.75 226 VAL A CA 1
ATOM 1652 C C . VAL A 1 226 ? 15.185 5.287 -0.225 1.00 88.75 226 VAL A C 1
ATOM 1654 O O . VAL A 1 226 ? 14.083 5.768 -0.493 1.00 88.75 226 VAL A O 1
ATOM 1657 N N . GLU A 1 227 ? 15.632 5.145 1.020 1.00 90.94 227 GLU A N 1
ATOM 1658 C CA . GLU A 1 227 ? 14.845 5.495 2.192 1.00 90.94 227 GLU A CA 1
ATOM 1659 C C . GLU A 1 227 ? 14.491 6.978 2.208 1.00 90.94 227 GLU A C 1
ATOM 1661 O O . GLU A 1 227 ? 13.330 7.315 2.406 1.00 90.94 227 GLU A O 1
ATOM 1666 N N . ASP A 1 228 ? 15.442 7.863 1.920 1.00 90.62 228 ASP A N 1
ATOM 1667 C CA . ASP A 1 228 ? 15.215 9.307 1.881 1.00 90.62 228 ASP A CA 1
ATOM 1668 C C . ASP A 1 228 ? 14.164 9.703 0.824 1.00 90.62 228 ASP A C 1
ATOM 1670 O O . ASP A 1 228 ? 13.289 10.540 1.078 1.00 90.62 228 ASP A O 1
ATOM 1674 N N . VAL A 1 229 ? 14.182 9.059 -0.352 1.00 92.19 229 VAL A N 1
ATOM 1675 C CA . VAL A 1 229 ? 13.145 9.244 -1.382 1.00 92.19 229 VAL A CA 1
ATOM 1676 C C . VAL A 1 229 ? 11.786 8.755 -0.884 1.00 92.19 229 VAL A C 1
ATOM 1678 O O . VAL A 1 229 ? 10.796 9.486 -0.982 1.00 92.19 229 VAL A O 1
ATOM 1681 N N . LEU A 1 230 ? 11.718 7.535 -0.347 1.00 91.81 230 LEU A N 1
ATOM 1682 C CA . LEU A 1 230 ? 10.459 6.963 0.129 1.00 91.81 230 LEU A CA 1
ATOM 1683 C C . LEU A 1 230 ? 9.894 7.749 1.312 1.00 91.81 230 LEU A C 1
ATOM 1685 O O . LEU A 1 230 ? 8.702 8.037 1.328 1.00 91.81 230 LEU A O 1
ATOM 1689 N N . TYR A 1 231 ? 10.727 8.153 2.266 1.00 90.38 231 TYR A N 1
ATOM 1690 C CA . TYR A 1 231 ? 10.318 8.902 3.449 1.00 90.38 231 TYR A CA 1
ATOM 1691 C C . TYR A 1 231 ? 9.673 10.237 3.068 1.00 90.38 231 TYR A C 1
ATOM 1693 O O . TYR A 1 231 ? 8.625 10.600 3.599 1.00 90.38 231 TYR A O 1
ATOM 1701 N N . ARG A 1 232 ? 10.252 10.947 2.091 1.00 90.69 232 ARG A N 1
ATOM 1702 C CA . ARG A 1 232 ? 9.727 12.238 1.619 1.00 90.69 232 ARG A CA 1
ATOM 1703 C C . ARG A 1 232 ? 8.434 12.129 0.824 1.00 90.69 232 ARG A C 1
ATOM 1705 O O . ARG A 1 232 ? 7.666 13.087 0.803 1.00 90.69 232 ARG A O 1
ATOM 1712 N N . LEU A 1 233 ? 8.227 11.023 0.111 1.00 94.94 233 LEU A N 1
ATOM 1713 C CA . LEU A 1 233 ? 7.154 10.933 -0.881 1.00 94.94 233 LEU A CA 1
ATOM 1714 C C . LEU A 1 233 ? 6.011 10.014 -0.462 1.00 94.94 233 LEU A C 1
ATOM 1716 O O . LEU A 1 233 ? 4.863 10.298 -0.794 1.00 94.94 233 LEU A O 1
ATOM 1720 N N . LEU A 1 234 ? 6.294 8.914 0.234 1.00 94.06 234 LEU A N 1
ATOM 1721 C CA . LEU A 1 234 ? 5.334 7.828 0.405 1.00 94.06 234 LEU A CA 1
ATOM 1722 C C . LEU A 1 234 ? 4.237 8.163 1.423 1.00 94.06 234 LEU A C 1
ATOM 1724 O O . LEU A 1 234 ? 3.082 7.805 1.196 1.00 94.06 234 LEU A O 1
ATOM 1728 N N . GLN A 1 235 ? 4.548 8.934 2.470 1.00 91.06 235 GLN A N 1
ATOM 1729 C CA . GLN A 1 235 ? 3.539 9.407 3.428 1.00 91.06 235 GLN A CA 1
ATOM 1730 C C . GLN A 1 235 ? 2.490 10.267 2.722 1.00 91.06 235 GLN A C 1
ATOM 1732 O O . GLN A 1 235 ? 1.287 10.085 2.898 1.00 91.06 235 GLN A O 1
ATOM 1737 N N . ASP A 1 236 ? 2.972 11.156 1.860 1.00 93.94 236 ASP A N 1
ATOM 1738 C CA . ASP A 1 236 ? 2.171 12.055 1.048 1.00 93.94 236 ASP A CA 1
ATOM 1739 C C . ASP A 1 236 ? 1.380 11.298 -0.025 1.00 93.94 236 ASP A C 1
ATOM 1741 O O . ASP A 1 236 ? 0.205 11.576 -0.261 1.00 93.94 236 ASP A O 1
ATOM 1745 N N . ALA A 1 237 ? 2.019 10.326 -0.675 1.00 96.50 237 ALA A N 1
ATOM 1746 C CA . ALA A 1 237 ? 1.425 9.508 -1.724 1.00 96.50 237 ALA A CA 1
ATOM 1747 C C . ALA A 1 237 ? 0.324 8.565 -1.218 1.00 96.50 237 ALA A C 1
ATOM 1749 O O . ALA A 1 237 ? -0.555 8.188 -1.989 1.00 96.50 237 ALA A O 1
ATOM 1750 N N . MET A 1 238 ? 0.373 8.176 0.057 1.00 95.50 238 MET A N 1
ATOM 1751 C CA . MET A 1 238 ? -0.595 7.264 0.673 1.00 95.50 238 MET A CA 1
ATOM 1752 C C . MET A 1 238 ? -1.726 7.976 1.424 1.00 95.50 238 MET A C 1
ATOM 1754 O O . MET A 1 238 ? -2.564 7.309 2.037 1.00 95.50 238 MET A O 1
ATOM 1758 N N . ASP A 1 239 ? -1.792 9.309 1.361 1.00 94.06 239 ASP A N 1
ATOM 1759 C CA . ASP A 1 239 ? -2.957 10.046 1.846 1.00 94.06 239 ASP A CA 1
ATOM 1760 C C . ASP A 1 239 ? -4.174 9.796 0.937 1.00 94.06 239 ASP A C 1
ATOM 1762 O O . ASP A 1 239 ? -4.084 9.835 -0.293 1.00 94.06 239 ASP A O 1
ATOM 1766 N N . ASP A 1 240 ? -5.334 9.554 1.547 1.00 95.88 240 ASP A N 1
ATOM 1767 C CA . ASP A 1 240 ? -6.555 9.159 0.847 1.00 95.88 240 ASP A CA 1
ATOM 1768 C C . ASP A 1 240 ? -7.799 9.884 1.371 1.00 95.88 240 ASP A C 1
ATOM 1770 O O . ASP A 1 240 ? -8.147 9.848 2.558 1.00 95.88 240 ASP A O 1
ATOM 1774 N N . ARG A 1 241 ? -8.547 10.459 0.425 1.00 95.38 241 ARG A N 1
ATOM 1775 C CA . ARG A 1 241 ? -9.820 11.142 0.675 1.00 95.38 241 ARG A CA 1
ATOM 1776 C C . ARG A 1 241 ? -11.017 10.426 0.061 1.00 95.38 241 ARG A C 1
ATOM 1778 O O . ARG A 1 241 ? -12.143 10.886 0.247 1.00 95.38 241 ARG A O 1
ATOM 1785 N N . LEU A 1 242 ? -10.816 9.307 -0.639 1.00 94.31 242 LEU A N 1
ATOM 1786 C CA . LEU A 1 242 ? -11.894 8.617 -1.349 1.00 94.31 242 LEU A CA 1
ATOM 1787 C C . LEU A 1 242 ? -12.491 7.448 -0.568 1.00 94.31 242 LEU A C 1
ATOM 1789 O O . LEU A 1 242 ? -13.684 7.190 -0.722 1.00 94.31 242 LEU A O 1
ATOM 1793 N N . HIS A 1 243 ? -11.728 6.752 0.281 1.00 93.19 243 HIS A N 1
ATOM 1794 C CA . HIS A 1 243 ? -12.244 5.565 0.971 1.00 93.19 243 HIS A CA 1
ATOM 1795 C C . HIS A 1 243 ? -11.859 5.439 2.448 1.00 93.19 243 HIS A C 1
ATOM 1797 O O . HIS A 1 243 ? -12.737 5.177 3.270 1.00 93.19 243 HIS A O 1
ATOM 1803 N N . GLN A 1 244 ? -10.599 5.639 2.832 1.00 92.56 244 GLN A N 1
ATOM 1804 C CA . GLN A 1 244 ? -10.109 5.536 4.209 1.00 92.56 244 GLN A CA 1
ATOM 1805 C C . GLN A 1 244 ? -10.847 6.508 5.124 1.00 92.56 244 GLN A C 1
ATOM 1807 O O . GLN A 1 244 ? -11.339 6.104 6.177 1.00 92.56 244 GLN A O 1
ATOM 1812 N N . THR A 1 245 ? -11.025 7.759 4.689 1.00 90.31 245 THR A N 1
ATOM 1813 C CA . THR A 1 245 ? -11.767 8.781 5.449 1.00 90.31 245 THR A CA 1
ATOM 1814 C C . THR A 1 245 ? -13.206 8.348 5.776 1.00 90.31 245 THR A C 1
ATOM 1816 O O . THR A 1 245 ? -13.745 8.699 6.825 1.00 90.31 245 THR A O 1
ATOM 1819 N N . TYR A 1 246 ? -13.845 7.558 4.909 1.00 90.94 246 TYR A N 1
ATOM 1820 C CA . TYR A 1 246 ? -15.203 7.054 5.136 1.00 90.94 246 TYR A CA 1
ATOM 1821 C C . TYR A 1 246 ? -15.205 5.762 5.959 1.00 90.94 246 TYR A C 1
ATOM 1823 O O . TYR A 1 246 ? -15.991 5.627 6.893 1.00 90.94 246 TYR A O 1
ATOM 1831 N N . ARG A 1 247 ? -14.296 4.829 5.661 1.00 90.25 247 ARG A N 1
ATOM 1832 C CA . ARG A 1 247 ? -14.207 3.518 6.325 1.00 90.25 247 ARG A CA 1
ATOM 1833 C C . ARG A 1 247 ? -13.699 3.604 7.762 1.00 90.25 247 ARG A C 1
ATOM 1835 O O . ARG A 1 247 ? -14.159 2.856 8.618 1.00 90.25 247 ARG A O 1
ATOM 1842 N N . THR A 1 248 ? -12.821 4.552 8.071 1.00 87.19 248 THR A N 1
ATOM 1843 C CA . THR A 1 248 ? -12.363 4.799 9.451 1.00 87.19 248 THR A CA 1
ATOM 1844 C C . THR A 1 248 ? -13.481 5.313 10.361 1.00 87.19 248 THR A C 1
ATOM 1846 O O . THR A 1 248 ? -13.403 5.134 11.570 1.00 87.19 248 THR A O 1
ATOM 1849 N N . LYS A 1 249 ? -14.578 5.862 9.815 1.00 87.81 249 LYS A N 1
ATOM 1850 C CA . LYS A 1 249 ? -15.771 6.202 10.614 1.00 87.81 249 LYS A CA 1
ATOM 1851 C C . LYS A 1 249 ? -16.509 4.962 11.122 1.00 87.81 249 LYS A C 1
ATOM 1853 O O . LYS A 1 249 ? -17.111 5.031 12.187 1.00 87.81 249 LYS A O 1
ATOM 1858 N N . LEU A 1 250 ? -16.447 3.842 10.391 1.00 85.62 250 LEU A N 1
ATOM 1859 C CA . LEU A 1 250 ? -16.978 2.555 10.860 1.00 85.62 250 LEU A CA 1
ATOM 1860 C C . LEU A 1 250 ? -16.118 1.964 11.978 1.00 85.62 250 LEU A C 1
ATOM 1862 O O . LEU A 1 250 ? -16.637 1.301 12.868 1.00 85.62 250 LEU A O 1
ATOM 1866 N N . ASN A 1 251 ? -14.811 2.227 11.940 1.00 85.62 251 ASN A N 1
ATOM 1867 C CA . ASN A 1 251 ? -13.834 1.682 12.874 1.00 85.62 251 ASN A CA 1
ATOM 1868 C C . ASN A 1 251 ? -12.918 2.794 13.407 1.00 85.62 251 ASN A C 1
ATOM 1870 O O . ASN A 1 251 ? -11.783 2.936 12.940 1.00 85.62 251 ASN A O 1
ATOM 1874 N N . PRO A 1 252 ? -13.373 3.577 14.401 1.00 86.25 252 PRO A N 1
ATOM 1875 C CA . PRO A 1 252 ? -12.623 4.734 14.893 1.00 86.25 252 PRO A CA 1
ATOM 1876 C C . PRO A 1 252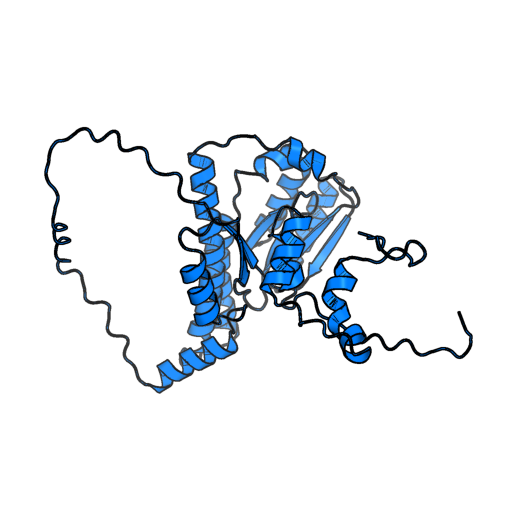 ? -11.234 4.402 15.454 1.00 86.25 252 PRO A C 1
ATOM 1878 O O . PRO A 1 252 ? -10.381 5.279 15.511 1.00 86.25 252 PRO A O 1
ATOM 1881 N N . HIS A 1 253 ? -10.996 3.143 15.837 1.00 90.06 253 HIS A N 1
ATOM 1882 C CA . HIS A 1 253 ? -9.708 2.645 16.324 1.00 90.06 253 HIS A CA 1
ATOM 1883 C C . HIS A 1 253 ? -8.633 2.537 15.230 1.00 90.06 253 HIS A C 1
ATOM 1885 O O . HIS A 1 253 ? -7.450 2.559 15.546 1.00 90.06 253 HIS A O 1
ATOM 1891 N N . LEU A 1 254 ? -9.008 2.470 13.946 1.00 91.12 254 LEU A N 1
ATOM 1892 C CA . LEU A 1 254 ? -8.027 2.357 12.860 1.00 91.12 254 LEU A CA 1
ATOM 1893 C C . LEU A 1 254 ? -7.160 3.612 12.761 1.00 91.12 254 LEU A C 1
ATOM 1895 O O . LEU A 1 254 ? -5.952 3.513 12.586 1.00 91.12 254 LEU A O 1
ATOM 1899 N N . LYS A 1 255 ? -7.759 4.793 12.940 1.00 93.25 255 LYS A N 1
ATOM 1900 C CA . LYS A 1 255 ? -7.046 6.070 12.856 1.00 93.25 255 LYS A CA 1
ATOM 1901 C C . LYS A 1 255 ? -5.891 6.191 13.871 1.00 93.25 255 LYS A C 1
ATOM 1903 O O . LYS A 1 255 ? -4.764 6.376 13.420 1.00 93.25 255 LYS A O 1
ATOM 1908 N N . PRO A 1 256 ? -6.097 6.048 15.197 1.00 95.44 256 PRO A N 1
ATOM 1909 C CA . PRO A 1 256 ? -5.000 6.153 16.160 1.00 95.44 256 PRO A CA 1
ATOM 1910 C C . PRO A 1 256 ? -3.925 5.076 15.958 1.00 95.44 256 PRO A C 1
ATOM 1912 O O . PRO A 1 256 ? -2.749 5.351 16.182 1.00 95.44 256 PRO A O 1
ATOM 1915 N N . MET A 1 257 ? -4.294 3.879 15.486 1.00 97.00 257 MET A N 1
ATOM 1916 C CA . MET A 1 257 ? -3.330 2.825 15.152 1.00 97.00 257 MET A CA 1
ATOM 1917 C C . MET A 1 257 ? -2.469 3.188 13.935 1.00 97.00 257 MET A C 1
ATOM 1919 O O . MET A 1 257 ? -1.251 3.020 13.978 1.00 97.00 257 MET A O 1
ATOM 1923 N N . MET A 1 258 ? -3.073 3.733 12.873 1.00 96.12 258 MET A N 1
ATOM 1924 C CA . MET A 1 258 ? -2.337 4.213 11.699 1.00 96.12 258 MET A CA 1
ATOM 1925 C C . MET A 1 258 ? -1.391 5.366 12.062 1.00 96.12 258 MET A C 1
ATOM 1927 O O . MET A 1 258 ? -0.231 5.363 11.658 1.00 96.12 258 MET A O 1
ATOM 1931 N N . GLU A 1 259 ? -1.852 6.315 12.880 1.00 95.88 259 GLU A N 1
ATOM 1932 C CA . GLU A 1 259 ? -1.026 7.426 13.365 1.00 95.88 259 GLU A CA 1
ATOM 1933 C C . GLU A 1 259 ? 0.126 6.946 14.266 1.00 95.88 259 GLU A C 1
ATOM 1935 O O . GLU A 1 259 ? 1.216 7.517 14.237 1.00 95.88 259 GLU A O 1
ATOM 1940 N N . ALA A 1 260 ? -0.083 5.895 15.068 1.00 97.81 260 ALA A N 1
ATOM 1941 C CA . ALA A 1 260 ? 0.975 5.292 15.876 1.00 97.81 260 ALA A CA 1
ATOM 1942 C C . ALA A 1 260 ? 2.066 4.658 15.003 1.00 97.81 260 ALA A C 1
ATOM 1944 O O . ALA A 1 260 ? 3.248 4.877 15.263 1.00 97.81 260 ALA A O 1
ATOM 1945 N N . ALA A 1 261 ? 1.681 3.943 13.943 1.00 97.69 261 ALA A N 1
ATOM 1946 C CA . ALA A 1 261 ? 2.622 3.393 12.971 1.00 97.69 261 ALA A CA 1
ATOM 1947 C C . ALA A 1 261 ? 3.427 4.497 12.263 1.00 97.69 261 ALA A C 1
ATOM 1949 O O . ALA A 1 261 ? 4.647 4.393 12.160 1.00 97.69 261 ALA A O 1
ATOM 1950 N N . GLN A 1 262 ? 2.773 5.587 11.843 1.00 95.69 262 GLN A N 1
ATOM 1951 C CA . GLN A 1 262 ? 3.448 6.744 11.238 1.00 95.69 262 GLN A CA 1
ATOM 1952 C C . GLN A 1 262 ? 4.472 7.379 12.188 1.00 95.69 262 GLN A C 1
ATOM 1954 O O . GLN A 1 262 ? 5.615 7.605 11.798 1.00 95.69 262 GLN A O 1
ATOM 1959 N N . ARG A 1 263 ? 4.103 7.613 13.457 1.00 96.44 263 ARG A N 1
ATOM 1960 C CA . ARG A 1 263 ? 5.029 8.157 14.471 1.00 96.44 263 ARG A CA 1
ATOM 1961 C C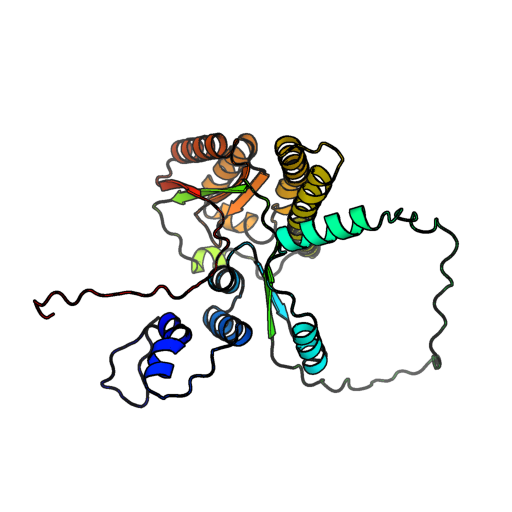 . ARG A 1 263 ? 6.222 7.243 14.759 1.00 96.44 263 ARG A C 1
ATOM 1963 O O . ARG A 1 263 ? 7.255 7.739 15.1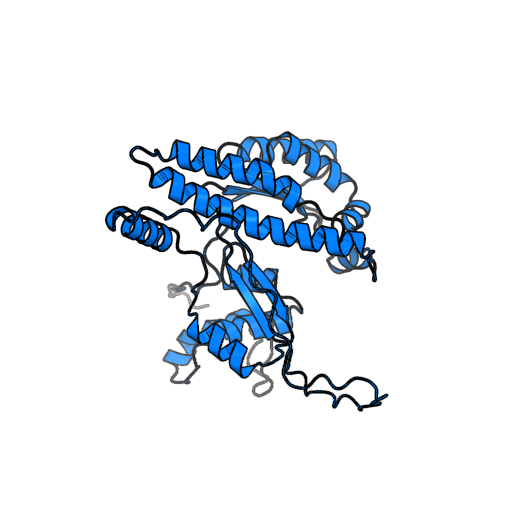90 1.00 96.44 263 ARG A O 1
ATOM 1970 N N . ALA A 1 264 ? 6.072 5.942 14.534 1.00 97.06 264 ALA A N 1
ATOM 1971 C CA . ALA A 1 264 ? 7.121 4.944 14.713 1.00 97.06 264 ALA A CA 1
ATOM 1972 C C . ALA A 1 264 ? 8.018 4.757 13.475 1.00 97.06 264 ALA A C 1
ATOM 1974 O O . ALA A 1 264 ? 8.786 3.803 13.433 1.00 97.06 264 ALA A O 1
ATOM 1975 N N . GLY A 1 265 ? 7.915 5.629 12.466 1.00 95.12 265 GLY A N 1
ATOM 1976 C CA . GLY A 1 265 ? 8.788 5.591 11.289 1.00 95.12 265 GLY A CA 1
ATOM 1977 C C . GLY A 1 265 ? 8.221 4.831 10.091 1.00 95.12 265 GLY A C 1
ATOM 1978 O O . GLY A 1 265 ? 8.964 4.516 9.165 1.00 95.12 265 GLY A O 1
ATOM 1979 N N . ALA A 1 266 ? 6.915 4.543 10.055 1.00 96.88 266 ALA A N 1
ATOM 1980 C CA . ALA A 1 266 ? 6.314 4.022 8.831 1.00 96.88 266 ALA A CA 1
ATOM 1981 C C . ALA A 1 266 ? 6.428 5.049 7.687 1.00 96.88 266 ALA A C 1
ATOM 1983 O O . ALA A 1 266 ? 6.053 6.218 7.824 1.00 96.88 266 ALA A O 1
ATOM 1984 N N . LEU A 1 267 ? 6.897 4.580 6.532 1.00 96.12 267 LEU A N 1
ATOM 1985 C CA . LEU A 1 267 ? 7.017 5.352 5.294 1.00 96.12 267 LEU A CA 1
ATOM 1986 C C . LEU A 1 267 ? 5.643 5.682 4.704 1.00 96.12 267 LEU A C 1
ATOM 1988 O O . LEU A 1 267 ? 5.484 6.672 4.006 1.00 96.12 267 LEU A O 1
ATOM 1992 N N . GLY A 1 268 ? 4.636 4.865 4.995 1.00 95.62 268 GLY A N 1
ATOM 1993 C CA . GLY A 1 268 ? 3.251 5.110 4.626 1.00 95.62 268 GLY A CA 1
ATOM 1994 C C . GLY A 1 268 ? 2.347 4.046 5.233 1.00 95.62 268 GLY A C 1
ATOM 1995 O O . GLY A 1 268 ? 2.789 2.928 5.499 1.00 95.62 268 GLY A O 1
ATOM 1996 N N . VAL A 1 269 ? 1.096 4.403 5.520 1.00 96.81 269 VAL A N 1
ATOM 1997 C CA . VAL A 1 269 ? 0.158 3.528 6.234 1.00 96.81 269 VAL A CA 1
ATOM 1998 C C . VAL A 1 269 ? -1.223 3.645 5.615 1.00 96.81 269 VAL A C 1
ATOM 2000 O O . VAL A 1 269 ? -1.716 4.749 5.392 1.00 96.81 269 VAL A O 1
ATOM 2003 N N . CYS A 1 270 ? -1.859 2.508 5.360 1.00 96.19 270 CYS A N 1
ATOM 2004 C CA . CYS A 1 270 ? -3.188 2.438 4.778 1.00 96.19 270 CYS A CA 1
ATOM 2005 C C . CYS A 1 270 ? -4.020 1.292 5.365 1.00 96.19 270 CYS A C 1
ATOM 2007 O O . CYS A 1 270 ? -3.536 0.423 6.094 1.00 96.19 270 CYS A O 1
ATOM 2009 N N . LEU A 1 271 ? -5.307 1.283 5.026 1.00 94.81 271 LEU A N 1
ATOM 2010 C CA . LEU A 1 271 ? -6.139 0.096 5.184 1.00 94.81 271 LEU A CA 1
ATOM 2011 C C . LEU A 1 271 ? -5.723 -0.954 4.151 1.00 94.81 271 LEU A C 1
ATOM 2013 O O . LEU A 1 271 ? -5.615 -0.648 2.965 1.00 94.81 271 LEU A O 1
ATOM 2017 N N . SER A 1 272 ? -5.566 -2.205 4.580 1.00 93.25 272 SER A N 1
ATOM 2018 C CA . SER A 1 272 ? -5.402 -3.319 3.648 1.00 93.25 272 SER A CA 1
ATOM 2019 C C . SER A 1 272 ? -6.760 -3.642 3.013 1.00 93.25 272 SER A C 1
ATOM 2021 O O . SER A 1 272 ? -7.688 -4.123 3.675 1.00 93.25 272 SER A O 1
ATOM 2023 N N . GLY A 1 273 ? -6.914 -3.287 1.734 1.00 87.94 273 GLY A N 1
ATOM 2024 C CA . GLY A 1 273 ? -8.162 -3.427 0.985 1.00 87.94 273 GLY A CA 1
ATOM 2025 C C . GLY A 1 273 ? -9.333 -2.676 1.633 1.00 87.94 273 GLY A C 1
ATOM 2026 O O . GLY A 1 273 ? -9.352 -1.447 1.732 1.00 87.94 273 GLY A O 1
ATOM 2027 N N . ALA A 1 274 ? -10.358 -3.420 2.054 1.00 87.31 274 ALA A N 1
ATOM 2028 C CA . ALA A 1 274 ? -11.533 -2.866 2.728 1.00 87.31 274 ALA A CA 1
ATOM 2029 C C . ALA A 1 274 ? -11.334 -2.599 4.231 1.00 87.31 274 ALA A C 1
ATOM 2031 O O . ALA A 1 274 ? -12.151 -1.890 4.823 1.00 87.31 274 ALA A O 1
ATOM 2032 N N . GLY A 1 275 ? -10.256 -3.114 4.829 1.00 87.06 275 GLY A N 1
ATOM 2033 C CA . GLY A 1 275 ? -10.101 -3.209 6.278 1.00 87.06 275 GLY A CA 1
ATOM 2034 C C . GLY A 1 275 ? -10.821 -4.434 6.878 1.00 87.06 275 GLY A C 1
ATOM 2035 O O . GLY A 1 275 ? -11.475 -5.183 6.149 1.00 87.06 275 GLY A O 1
ATOM 2036 N N . PRO A 1 276 ? -10.688 -4.662 8.199 1.00 91.81 276 PRO A N 1
ATOM 2037 C CA . PRO A 1 276 ? -10.115 -3.751 9.192 1.00 91.81 276 PRO A CA 1
ATOM 2038 C C . PRO A 1 276 ? -8.602 -3.918 9.399 1.00 91.81 276 PRO A C 1
ATOM 2040 O O . PRO A 1 276 ? -8.029 -3.261 10.262 1.00 91.81 276 PRO A O 1
ATOM 2043 N N . SER A 1 277 ? -7.940 -4.759 8.605 1.00 95.19 277 SER A N 1
ATOM 2044 C CA . SER A 1 277 ? -6.484 -4.881 8.638 1.00 95.19 277 SER A CA 1
ATOM 2045 C C . SER A 1 277 ? -5.791 -3.577 8.226 1.00 95.19 277 SER A C 1
ATOM 2047 O O . SER A 1 277 ? -6.247 -2.873 7.319 1.00 95.19 277 SER A O 1
ATOM 2049 N N . ILE A 1 278 ? -4.665 -3.282 8.872 1.00 97.00 278 ILE A N 1
ATOM 2050 C CA . ILE A 1 278 ? -3.792 -2.142 8.563 1.00 97.00 278 ILE A CA 1
ATOM 2051 C C . ILE A 1 278 ? -2.536 -2.674 7.882 1.00 97.00 278 ILE A C 1
ATOM 2053 O O . ILE A 1 278 ? -2.002 -3.699 8.301 1.00 97.00 278 ILE A O 1
ATOM 2057 N N . LEU A 1 279 ? -2.069 -1.964 6.859 1.00 97.56 279 LEU A N 1
ATOM 2058 C CA . LEU A 1 279 ? -0.787 -2.179 6.200 1.00 97.56 279 LEU A CA 1
ATOM 2059 C C . LEU A 1 279 ? 0.074 -0.925 6.379 1.00 97.56 279 LEU A C 1
ATOM 2061 O O . LEU A 1 279 ? -0.369 0.181 6.078 1.00 97.56 279 LEU A O 1
ATOM 2065 N N . ALA A 1 280 ? 1.307 -1.103 6.837 1.00 98.00 280 ALA A N 1
ATOM 2066 C CA . ALA A 1 280 ? 2.324 -0.066 6.886 1.00 98.00 280 ALA A CA 1
ATOM 2067 C C . ALA A 1 280 ? 3.554 -0.499 6.081 1.00 98.00 280 ALA A C 1
ATOM 2069 O O . ALA A 1 280 ? 4.015 -1.631 6.216 1.00 98.00 280 ALA A O 1
ATOM 2070 N N . PHE A 1 281 ? 4.103 0.405 5.275 1.00 97.50 281 PHE A N 1
ATOM 2071 C CA . PHE A 1 281 ? 5.418 0.224 4.666 1.00 97.50 281 PHE A CA 1
ATOM 2072 C C . PHE A 1 281 ? 6.495 0.790 5.586 1.00 97.50 281 PHE A C 1
ATOM 2074 O O . PHE A 1 281 ? 6.340 1.888 6.121 1.00 97.50 281 PHE A O 1
ATOM 2081 N N . ALA A 1 282 ? 7.591 0.058 5.757 1.00 96.88 282 ALA A N 1
ATOM 2082 C CA . ALA A 1 282 ? 8.748 0.496 6.532 1.00 96.88 282 ALA A CA 1
ATOM 2083 C C . ALA A 1 282 ? 10.029 -0.113 5.958 1.00 96.88 282 ALA A C 1
ATOM 2085 O O . ALA A 1 282 ? 9.993 -1.218 5.415 1.00 96.88 282 ALA A O 1
ATOM 2086 N N . MET A 1 283 ? 11.165 0.566 6.114 1.00 95.19 283 MET A N 1
ATOM 2087 C CA . MET A 1 283 ? 12.456 -0.072 5.858 1.00 95.19 283 MET A CA 1
ATOM 2088 C C . MET A 1 283 ? 12.698 -1.187 6.881 1.00 95.19 283 MET A C 1
ATOM 2090 O O . MET A 1 283 ? 12.251 -1.109 8.027 1.00 95.19 283 MET A O 1
ATOM 2094 N N . GLN A 1 284 ? 13.420 -2.232 6.481 1.00 95.00 284 GLN A N 1
ATOM 2095 C CA . GLN A 1 284 ? 13.657 -3.430 7.291 1.00 95.00 284 GLN A CA 1
ATOM 2096 C C . GLN A 1 284 ? 14.172 -3.131 8.702 1.00 95.00 284 GLN A C 1
ATOM 2098 O O . GLN A 1 284 ? 13.764 -3.804 9.647 1.00 95.00 284 GLN A O 1
ATOM 2103 N N . HIS A 1 285 ? 15.034 -2.127 8.856 1.00 93.69 285 HIS A N 1
ATOM 2104 C CA . HIS A 1 285 ? 15.596 -1.759 10.153 1.00 93.69 285 HIS A CA 1
ATOM 2105 C C . HIS A 1 285 ? 14.591 -1.031 11.070 1.00 93.69 285 HIS A C 1
ATOM 2107 O O . HIS A 1 285 ? 14.720 -1.136 12.285 1.00 93.69 285 HIS A O 1
ATOM 2113 N N . HIS A 1 286 ? 13.549 -0.392 10.522 1.00 94.31 286 HIS A N 1
ATOM 2114 C CA . HIS A 1 286 ? 12.463 0.250 11.282 1.00 94.31 286 HIS A CA 1
ATOM 2115 C C . HIS A 1 286 ? 11.208 -0.627 11.439 1.00 94.31 286 HIS A C 1
ATOM 2117 O O . HIS A 1 286 ? 10.358 -0.361 12.290 1.00 94.31 286 HIS A O 1
ATOM 2123 N N . ALA A 1 287 ? 11.073 -1.710 10.666 1.00 97.25 287 ALA A N 1
ATOM 2124 C CA . ALA A 1 287 ? 9.870 -2.549 10.656 1.00 97.25 287 ALA A CA 1
ATOM 2125 C C . ALA A 1 287 ? 9.480 -3.098 12.047 1.00 97.25 287 ALA A C 1
ATOM 2127 O O . ALA A 1 287 ? 8.294 -3.218 12.360 1.00 97.25 287 ALA A O 1
ATOM 2128 N N . GLY A 1 288 ? 10.467 -3.394 12.901 1.00 98.44 288 GLY A N 1
ATOM 2129 C CA . GLY A 1 288 ? 10.237 -3.843 14.278 1.00 98.44 288 GLY A CA 1
ATOM 2130 C C . GLY A 1 288 ? 9.586 -2.778 15.168 1.00 98.44 288 GLY A C 1
ATOM 2131 O O . GLY A 1 288 ? 8.659 -3.086 15.917 1.00 98.44 288 GLY A O 1
ATOM 2132 N N . GLU A 1 289 ? 10.020 -1.523 15.056 1.00 98.50 289 GLU A N 1
ATOM 2133 C CA . GLU A 1 289 ? 9.477 -0.392 15.823 1.00 98.50 289 GLU A CA 1
ATOM 2134 C C . GLU A 1 289 ? 8.024 -0.118 15.427 1.00 98.50 289 GLU A C 1
ATOM 2136 O O . GLU A 1 289 ? 7.146 -0.003 16.287 1.00 98.50 289 GLU A O 1
ATOM 2141 N N . VAL A 1 290 ? 7.743 -0.136 14.120 1.00 98.56 290 VAL A N 1
ATOM 2142 C CA . VAL A 1 290 ? 6.386 -0.003 13.575 1.00 98.56 290 VAL A CA 1
ATOM 2143 C C . VAL A 1 290 ? 5.477 -1.139 14.061 1.00 98.56 290 VAL A C 1
ATOM 2145 O O . VAL A 1 290 ? 4.334 -0.894 14.454 1.00 98.56 290 VAL A O 1
ATOM 2148 N N . ALA A 1 291 ? 5.976 -2.379 14.102 1.00 98.69 291 ALA A N 1
ATOM 2149 C CA . ALA A 1 291 ? 5.217 -3.526 14.600 1.00 98.69 291 ALA A CA 1
ATOM 2150 C C . ALA A 1 291 ? 4.874 -3.399 16.093 1.00 98.69 291 ALA A C 1
ATOM 2152 O O . ALA A 1 291 ? 3.737 -3.663 16.498 1.00 98.69 291 ALA A O 1
ATOM 2153 N N . VAL A 1 292 ? 5.831 -2.960 16.917 1.00 98.69 292 VAL A N 1
ATOM 2154 C CA . VAL A 1 292 ? 5.606 -2.699 18.347 1.00 98.69 292 VAL A CA 1
ATOM 2155 C C . VAL A 1 292 ? 4.575 -1.587 18.536 1.00 98.69 292 VAL A C 1
ATOM 2157 O O . VAL A 1 292 ? 3.662 -1.737 19.353 1.00 98.69 292 VAL A O 1
ATOM 2160 N N . ALA A 1 293 ? 4.662 -0.509 17.756 1.00 98.56 293 ALA A N 1
ATOM 2161 C CA . ALA A 1 293 ? 3.710 0.594 17.810 1.00 98.56 293 ALA A CA 1
ATOM 2162 C C . ALA A 1 293 ? 2.286 0.156 17.439 1.00 98.56 293 ALA A C 1
ATOM 2164 O O . ALA A 1 293 ? 1.349 0.456 18.180 1.00 98.56 293 ALA A O 1
ATOM 2165 N N . LEU A 1 294 ? 2.116 -0.619 16.360 1.00 98.31 294 LEU A N 1
ATOM 2166 C CA . LEU A 1 294 ? 0.816 -1.187 15.983 1.00 98.31 294 LEU A CA 1
ATOM 2167 C C . LEU A 1 294 ? 0.253 -2.094 17.076 1.00 98.31 294 LEU A C 1
ATOM 2169 O O . LEU A 1 294 ? -0.916 -1.965 17.434 1.00 98.31 294 LEU A O 1
ATOM 2173 N N . LYS A 1 295 ? 1.081 -2.979 17.645 1.00 98.00 295 LYS A N 1
ATOM 2174 C CA . LYS A 1 295 ? 0.666 -3.879 18.729 1.00 98.00 295 LYS A CA 1
ATOM 2175 C C . LYS A 1 295 ? 0.224 -3.108 19.975 1.00 98.00 295 LYS A C 1
ATOM 2177 O O . LYS A 1 295 ? -0.766 -3.468 20.608 1.00 98.00 295 LYS A O 1
ATOM 2182 N N . THR A 1 296 ? 0.949 -2.047 20.314 1.00 98.12 296 THR A N 1
ATOM 2183 C CA . THR A 1 296 ? 0.667 -1.205 21.483 1.00 98.12 296 THR A CA 1
ATOM 2184 C C . THR A 1 296 ? -0.627 -0.424 21.281 1.00 98.12 296 THR A C 1
ATOM 2186 O O . THR A 1 296 ? -1.532 -0.510 22.107 1.00 98.12 296 THR A O 1
ATOM 2189 N N . ALA A 1 297 ? -0.771 0.239 20.132 1.00 97.88 297 ALA A N 1
ATOM 2190 C CA . ALA A 1 297 ? -1.977 0.981 19.789 1.00 97.88 297 ALA A CA 1
ATOM 2191 C C . ALA A 1 297 ? -3.213 0.068 19.684 1.00 97.88 297 ALA A C 1
ATOM 2193 O O . ALA A 1 297 ? -4.304 0.463 20.096 1.00 97.88 297 ALA A O 1
ATOM 2194 N N . ALA A 1 298 ? -3.054 -1.169 19.193 1.00 96.81 298 ALA A N 1
ATOM 2195 C CA . ALA A 1 298 ? -4.120 -2.171 19.199 1.00 96.81 298 ALA A CA 1
ATOM 2196 C C . ALA A 1 298 ? -4.584 -2.483 20.630 1.00 96.81 298 ALA A C 1
ATOM 2198 O O . ALA A 1 298 ? -5.784 -2.452 20.906 1.00 96.81 298 ALA A O 1
ATOM 2199 N N . ALA A 1 299 ? -3.645 -2.719 21.554 1.00 96.50 299 ALA A N 1
ATOM 2200 C CA . ALA A 1 299 ? -3.952 -2.989 22.956 1.00 96.50 299 ALA A CA 1
ATOM 2201 C C . ALA A 1 299 ? -4.653 -1.799 23.638 1.00 96.50 299 ALA A C 1
ATOM 2203 O O . ALA A 1 299 ? -5.656 -1.991 24.327 1.00 96.50 299 ALA A O 1
ATOM 2204 N N . GLU A 1 300 ? -4.191 -0.571 23.393 1.00 96.81 300 GLU A N 1
ATOM 2205 C CA . GLU A 1 300 ? -4.828 0.663 23.881 1.00 96.81 300 GLU A CA 1
ATOM 2206 C C . GLU A 1 300 ? -6.255 0.830 23.341 1.00 96.81 300 GLU A C 1
ATOM 2208 O O . GLU A 1 300 ? -7.172 1.210 24.073 1.00 96.81 300 GLU A O 1
ATOM 2213 N N . CYS A 1 301 ? -6.469 0.464 22.075 1.00 95.19 301 CYS A N 1
ATOM 2214 C CA . CYS A 1 301 ? -7.783 0.443 21.437 1.00 95.19 301 CYS A CA 1
ATOM 2215 C C . CYS A 1 301 ? -8.633 -0.786 21.807 1.00 95.19 301 CYS A C 1
ATOM 2217 O O . CYS A 1 301 ? -9.754 -0.914 21.310 1.00 95.19 301 CYS A O 1
ATOM 2219 N N . LYS A 1 302 ? -8.127 -1.683 22.668 1.00 95.56 302 LYS A N 1
ATOM 2220 C CA . LYS A 1 302 ? -8.762 -2.953 23.062 1.00 95.56 302 LYS A CA 1
ATOM 2221 C C . LYS A 1 302 ? -9.106 -3.847 21.865 1.00 95.56 302 LYS A C 1
ATOM 2223 O O . LYS A 1 302 ? -10.172 -4.459 21.828 1.00 95.56 302 LYS A O 1
ATOM 2228 N N . LYS A 1 303 ? -8.210 -3.905 20.879 1.00 94.75 303 LYS A N 1
ATOM 2229 C CA . LYS A 1 303 ? -8.323 -4.763 19.697 1.00 94.75 303 LYS A CA 1
ATOM 2230 C C . LYS A 1 303 ? -7.364 -5.937 19.801 1.00 94.75 303 LYS A C 1
ATOM 2232 O O . LYS A 1 303 ? -6.172 -5.753 20.039 1.00 94.75 303 LYS A O 1
ATOM 2237 N N . SER A 1 304 ? -7.900 -7.139 19.621 1.00 94.69 304 SER A N 1
ATOM 2238 C CA . SER A 1 304 ? -7.123 -8.370 19.515 1.00 94.69 304 SER A CA 1
ATOM 2239 C C . SER A 1 304 ? -6.816 -8.684 18.050 1.00 94.69 304 SER A C 1
ATOM 2241 O O . SER A 1 304 ? -7.545 -8.275 17.141 1.00 94.69 304 SER A O 1
ATOM 2243 N N . GLY A 1 305 ? -5.693 -9.355 17.822 1.00 95.62 305 GLY A N 1
ATOM 2244 C CA . GLY A 1 305 ? -5.207 -9.679 16.491 1.00 95.62 305 GLY A CA 1
ATOM 2245 C C . GLY A 1 305 ? -3.724 -10.015 16.487 1.00 95.62 305 GLY A C 1
ATOM 2246 O O . GLY A 1 305 ? -3.060 -10.043 17.529 1.00 95.62 305 GLY A O 1
ATOM 2247 N N . ILE A 1 306 ? -3.200 -10.228 15.287 1.00 97.25 306 ILE A N 1
ATOM 2248 C CA . ILE A 1 306 ? -1.794 -10.542 15.045 1.00 97.25 306 ILE A CA 1
ATOM 2249 C C . ILE A 1 306 ? -1.096 -9.381 14.340 1.00 97.25 306 ILE A C 1
ATOM 2251 O O . ILE A 1 306 ? -1.692 -8.677 13.524 1.00 97.25 306 ILE A O 1
ATOM 2255 N N . VAL A 1 307 ? 0.186 -9.194 14.654 1.00 98.25 307 VAL A N 1
ATOM 2256 C CA . VAL A 1 307 ? 1.071 -8.285 13.921 1.00 98.25 307 VAL A CA 1
ATOM 2257 C C . VAL A 1 307 ? 2.099 -9.119 13.177 1.00 98.25 307 VAL A C 1
ATOM 2259 O O . VAL A 1 307 ? 2.733 -9.987 13.776 1.00 98.25 307 VAL A O 1
ATOM 2262 N N . LEU A 1 308 ? 2.251 -8.860 11.882 1.00 98.12 308 LEU A N 1
ATOM 2263 C CA . LEU A 1 308 ? 3.154 -9.580 10.993 1.00 98.12 308 LEU A CA 1
ATOM 2264 C C . LEU A 1 308 ? 4.110 -8.593 10.329 1.00 98.12 308 LEU A C 1
ATOM 2266 O O . LEU A 1 308 ? 3.688 -7.524 9.898 1.00 98.12 308 LEU A O 1
ATOM 2270 N N . ILE A 1 309 ? 5.380 -8.969 10.216 1.00 98.38 309 ILE A N 1
ATOM 2271 C CA . ILE A 1 309 ? 6.342 -8.304 9.337 1.00 98.38 309 ILE A CA 1
ATOM 2272 C C . ILE A 1 309 ? 6.609 -9.285 8.206 1.00 98.38 309 ILE A C 1
ATOM 2274 O O . ILE A 1 309 ? 7.063 -10.400 8.461 1.00 98.38 309 ILE A O 1
ATOM 2278 N N . VAL A 1 310 ? 6.290 -8.888 6.981 1.00 96.62 310 VAL A N 1
ATOM 2279 C CA . VAL A 1 310 ? 6.421 -9.742 5.801 1.00 96.62 310 VAL A CA 1
ATOM 2280 C C . VAL A 1 310 ? 7.155 -9.011 4.691 1.00 96.62 310 VAL A C 1
ATOM 2282 O O . VAL A 1 310 ? 7.120 -7.780 4.590 1.00 96.62 310 VAL A O 1
ATOM 2285 N N . ASP A 1 311 ? 7.812 -9.794 3.850 1.00 94.69 311 ASP A N 1
ATOM 2286 C CA . ASP A 1 311 ? 8.316 -9.324 2.572 1.00 94.69 311 ASP A CA 1
ATOM 2287 C C . ASP A 1 311 ? 7.166 -9.191 1.567 1.00 94.69 311 ASP A C 1
ATOM 2289 O O . ASP A 1 311 ? 6.267 -10.041 1.555 1.00 94.69 311 ASP A O 1
ATOM 2293 N N . PRO A 1 312 ? 7.158 -8.143 0.724 1.00 90.31 312 PRO A N 1
ATOM 2294 C CA . PRO A 1 312 ? 6.296 -8.122 -0.445 1.00 90.31 312 PRO A CA 1
ATOM 2295 C C . PRO A 1 312 ? 6.602 -9.348 -1.310 1.00 90.31 312 PRO A C 1
ATOM 2297 O O . PRO A 1 312 ? 7.740 -9.537 -1.735 1.00 90.31 312 PRO A O 1
ATOM 2300 N N . ALA A 1 313 ? 5.599 -10.187 -1.566 1.00 86.88 313 ALA A N 1
ATOM 2301 C CA . ALA A 1 313 ? 5.765 -11.316 -2.473 1.00 86.88 313 ALA A CA 1
ATOM 2302 C C . ALA A 1 313 ? 6.064 -10.771 -3.872 1.00 86.88 313 ALA A C 1
ATOM 2304 O O . ALA A 1 313 ? 5.237 -10.054 -4.425 1.00 86.88 313 ALA A O 1
ATOM 2305 N N . THR A 1 314 ? 7.242 -11.058 -4.424 1.00 82.25 314 THR A N 1
ATOM 2306 C CA . THR A 1 314 ? 7.628 -10.618 -5.776 1.00 82.25 314 THR A CA 1
ATOM 2307 C C . THR A 1 314 ? 7.083 -11.536 -6.857 1.00 82.25 314 THR A C 1
ATOM 2309 O O . THR A 1 314 ? 6.870 -11.086 -7.978 1.00 82.25 314 THR A O 1
ATOM 2312 N N . ASP A 1 315 ? 6.820 -12.789 -6.498 1.00 79.88 315 ASP A N 1
ATOM 2313 C CA . ASP A 1 315 ? 6.294 -13.802 -7.398 1.00 79.88 315 ASP A CA 1
ATOM 2314 C C . ASP A 1 315 ? 4.768 -13.837 -7.321 1.00 79.88 315 ASP A C 1
ATOM 2316 O O . ASP A 1 315 ? 4.169 -13.672 -6.253 1.00 79.88 315 ASP A O 1
ATOM 2320 N N . GLY A 1 316 ? 4.139 -14.038 -8.475 1.00 81.50 316 GLY A N 1
ATOM 2321 C CA . GLY A 1 316 ? 2.705 -14.260 -8.576 1.00 81.50 316 GLY A CA 1
ATOM 2322 C C . GLY A 1 316 ? 2.317 -15.724 -8.398 1.00 81.50 316 GLY A C 1
ATOM 2323 O O . GLY A 1 316 ? 3.108 -16.573 -7.969 1.00 81.50 316 GLY A O 1
ATOM 2324 N N . ALA A 1 317 ? 1.073 -16.025 -8.754 1.00 80.94 317 ALA A N 1
ATOM 2325 C CA . ALA A 1 317 ? 0.549 -17.377 -8.787 1.00 80.94 317 ALA A CA 1
ATOM 2326 C C . ALA A 1 317 ? 1.408 -18.250 -9.710 1.00 80.94 317 ALA A C 1
ATOM 2328 O O . ALA A 1 317 ? 1.572 -17.964 -10.893 1.00 80.94 317 ALA A O 1
ATOM 2329 N N . HIS A 1 318 ? 1.939 -19.336 -9.162 1.00 74.38 318 HIS A N 1
ATOM 2330 C CA . HIS A 1 318 ? 2.739 -20.304 -9.897 1.00 74.38 318 HIS A CA 1
ATOM 2331 C C . HIS A 1 318 ? 2.307 -21.718 -9.526 1.00 74.38 318 HIS A C 1
ATOM 2333 O O . HIS A 1 318 ? 1.826 -21.984 -8.421 1.00 74.38 318 HIS A O 1
ATOM 2339 N N . THR A 1 319 ? 2.463 -22.639 -10.469 1.00 75.44 319 THR A N 1
ATOM 2340 C CA . THR A 1 319 ? 2.211 -24.058 -10.245 1.00 75.44 319 THR A CA 1
ATOM 2341 C C . THR A 1 319 ? 3.399 -24.666 -9.512 1.00 75.44 319 THR A C 1
ATOM 2343 O O . THR A 1 319 ? 4.537 -24.590 -9.971 1.00 75.44 319 THR A O 1
ATOM 2346 N N . VAL A 1 320 ? 3.134 -25.290 -8.367 1.00 73.75 320 VAL A N 1
ATOM 2347 C CA . VAL A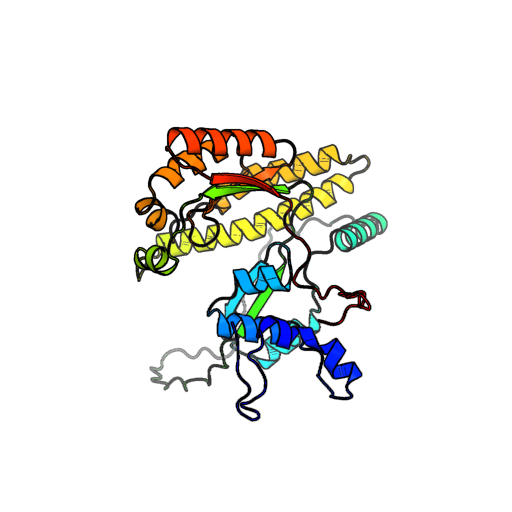 1 320 ? 4.126 -26.103 -7.659 1.00 73.75 320 VAL A CA 1
ATOM 2348 C C . VAL A 1 320 ? 3.855 -27.580 -7.953 1.00 73.75 320 VAL A C 1
ATOM 2350 O O . VAL A 1 320 ? 2.712 -28.020 -7.798 1.00 73.75 320 VAL A O 1
ATOM 2353 N N . PRO A 1 321 ? 4.859 -28.371 -8.374 1.00 67.44 321 PRO A N 1
ATOM 2354 C CA . PRO A 1 321 ? 4.685 -29.807 -8.537 1.00 67.44 321 PRO A CA 1
ATOM 2355 C C . PRO A 1 321 ? 4.335 -30.435 -7.186 1.00 67.44 321 PRO A C 1
ATOM 2357 O O . PRO A 1 321 ? 5.152 -30.450 -6.266 1.00 67.44 321 PRO A O 1
ATOM 2360 N N . PHE A 1 322 ? 3.118 -30.958 -7.053 1.00 65.50 322 PHE A N 1
ATOM 2361 C CA . PHE A 1 322 ? 2.717 -31.711 -5.870 1.00 65.50 322 PHE A CA 1
ATOM 2362 C C . PHE A 1 322 ? 2.939 -33.201 -6.130 1.00 65.50 322 PHE A C 1
ATOM 2364 O O . PHE A 1 322 ? 2.091 -33.884 -6.707 1.00 65.50 322 PHE A O 1
ATOM 2371 N N . ALA A 1 323 ? 4.095 -33.721 -5.718 1.00 55.66 323 ALA A N 1
ATOM 2372 C CA . ALA A 1 323 ? 4.297 -35.161 -5.646 1.00 55.66 323 ALA A CA 1
ATOM 2373 C C . ALA A 1 323 ? 3.555 -35.682 -4.409 1.00 55.66 323 ALA A C 1
ATOM 2375 O O . ALA A 1 323 ? 4.065 -35.625 -3.293 1.00 55.66 323 ALA A O 1
ATOM 2376 N N . ARG A 1 324 ? 2.326 -36.173 -4.597 1.00 53.00 324 ARG A N 1
ATOM 2377 C CA . ARG A 1 324 ? 1.711 -37.055 -3.603 1.00 53.00 324 ARG A CA 1
ATOM 2378 C C . ARG A 1 324 ? 2.504 -38.359 -3.671 1.00 53.00 324 ARG A C 1
ATOM 2380 O O . ARG A 1 324 ? 2.359 -39.093 -4.649 1.00 53.00 324 ARG A O 1
ATOM 2387 N N . GLU A 1 325 ? 3.365 -38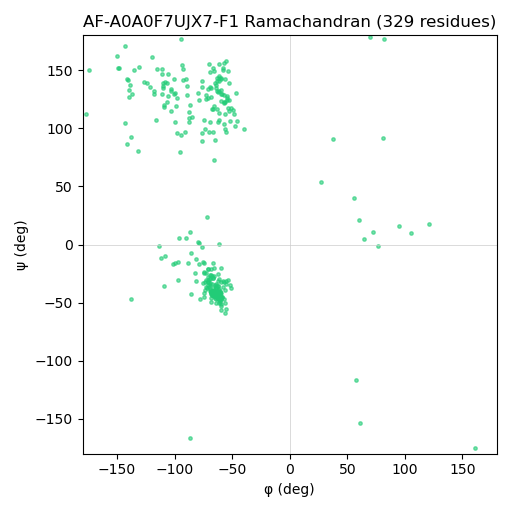.628 -2.690 1.00 51.97 325 GLU A N 1
ATOM 2388 C CA . GLU A 1 325 ? 3.790 -40.008 -2.457 1.00 51.97 325 GLU A CA 1
ATOM 2389 C C . GLU A 1 325 ? 2.494 -40.807 -2.295 1.00 51.97 325 GLU A C 1
ATOM 2391 O O . GLU A 1 325 ? 1.635 -40.480 -1.471 1.00 51.97 325 GLU A O 1
ATOM 2396 N N . ARG A 1 326 ? 2.264 -41.762 -3.202 1.00 48.91 326 ARG A N 1
ATOM 2397 C CA . ARG A 1 326 ? 1.240 -42.768 -2.962 1.00 48.91 326 ARG A CA 1
ATOM 2398 C C . ARG A 1 326 ? 1.765 -43.570 -1.787 1.00 48.91 326 ARG A C 1
ATOM 2400 O O . ARG A 1 326 ? 2.592 -44.452 -1.986 1.00 48.91 326 ARG A O 1
ATOM 2407 N N . ASP A 1 327 ? 1.309 -43.239 -0.589 1.00 48.59 327 ASP A N 1
ATOM 2408 C CA . ASP A 1 327 ? 1.281 -44.228 0.472 1.00 48.59 327 ASP A CA 1
ATOM 2409 C C . ASP A 1 327 ? 0.491 -45.418 -0.092 1.00 48.59 327 ASP A C 1
ATOM 2411 O O . ASP A 1 327 ? -0.612 -45.248 -0.621 1.00 48.59 327 ASP A O 1
ATOM 2415 N N . ASP A 1 328 ? 1.076 -46.615 -0.042 1.00 53.84 328 ASP A N 1
ATOM 2416 C CA . ASP A 1 328 ? 0.461 -47.866 -0.512 1.00 53.84 328 ASP A CA 1
ATOM 2417 C C . ASP A 1 328 ? -0.842 -48.221 0.249 1.00 53.84 328 ASP A C 1
ATOM 2419 O O . ASP A 1 328 ? -1.516 -49.201 -0.072 1.00 53.84 328 ASP A O 1
ATOM 2423 N N . ASP A 1 329 ? -1.254 -47.392 1.209 1.00 47.88 329 ASP A N 1
ATOM 2424 C CA . ASP A 1 329 ? -2.494 -47.502 1.965 1.00 47.88 329 ASP A CA 1
ATOM 2425 C C . ASP A 1 329 ? -3.590 -46.636 1.324 1.00 47.88 329 ASP A C 1
ATOM 2427 O O . ASP A 1 329 ? -3.881 -45.515 1.742 1.00 47.88 329 ASP A O 1
ATOM 2431 N N . GLY A 1 330 ? -4.187 -47.171 0.257 1.00 43.41 330 GLY A N 1
ATOM 2432 C CA . GLY A 1 33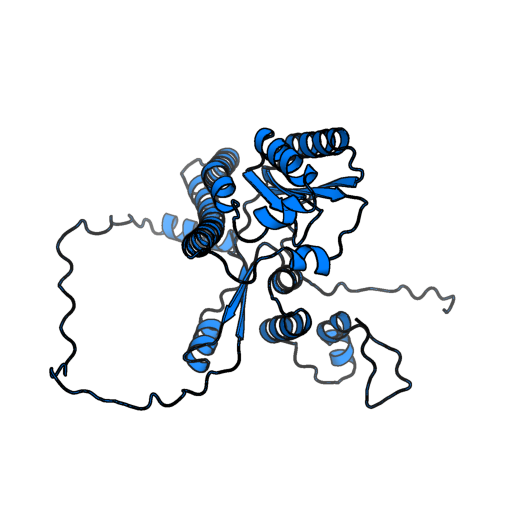0 ? -5.177 -46.483 -0.568 1.00 43.41 330 GLY A CA 1
ATOM 2433 C C . GLY A 1 330 ? -6.316 -45.802 0.200 1.00 43.41 330 GLY A C 1
ATOM 2434 O O . GLY A 1 330 ? -7.165 -46.485 0.770 1.00 43.41 330 GLY A O 1
ATOM 2435 N N . TRP A 1 331 ? -6.365 -44.468 0.092 1.00 35.56 331 TRP A N 1
ATOM 2436 C CA . TRP A 1 331 ? -7.564 -43.616 0.141 1.00 35.56 331 TRP A CA 1
ATOM 2437 C C . TRP A 1 331 ? -7.414 -42.393 -0.783 1.00 35.56 331 TRP A C 1
ATOM 2439 O O . TRP A 1 331 ? -6.396 -41.654 -0.712 1.00 35.56 331 TRP A O 1
#

Secondary structure (DSSP, 8-state):
-EE--SS-TTSPPEEHHHHHHTHHHHHHTT-------HHHHHHHHHHHHS-SHHHHHHHH-SEEEEEEE--SSHHHHHHHHHHH---SS--HHHHHHHHHHHHHTT---PPPPPS--PPPPPPPTT---------------PPPPEEEEEEEP--TTEEEEEEEESS---HHHHHHTS-SS--HHHHHHHHHHHHHHHHHHHHHHHHHHHHHHSTT--HHHHHHHHHHHHHHHHHHHT--SSSHHHHTTT-TTHHHHHHHHHHTT-SEEEESTTSSSEEEEEETTTHHHHHHHHHHHHHHTT--EEEEEEPPP-S-S----------SS--

InterPro domains:
  IPR013750 GHMP kinase, C-terminal domain [PF08544] (232-296)
  IPR014721 Small ribosomal subunit protein uS5 domain 2-type fold, subgroup [G3DSA:3.30.230.10] (20-88)
  IPR036554 GHMP kinase, C-terminal domain superfamily [G3DSA:3.30.70.890] (155-304)
  IPR036554 GHMP kinase, C-terminal domain superfamily [SSF55060] (157-301)

Mean predicted aligned error: 14.89 Å

pLDDT: mean 72.6, std 23.59, range [27.25, 98.69]

Radius of gyration: 25.17 Å; Cα contacts (8 Å, |Δi|>4): 423; chains: 1; bounding box: 58×78×67 Å

Nearest PDB structures (foldseek):
  4p52-assembly1_A  TM=8.039E-01  e=4.447E-11  Cytophaga hutchinsonii ATCC 33406
  4rpf-assembly1_A  TM=7.811E-01  e=1.244E-08  Yersinia pestis Nepal516
  5wat-assembly1_A-4  TM=7.912E-01  e=8.809E-09  Corynebacterium glutamicum
  3pyf-assembly1_A  TM=5.772E-01  e=4.121E-05  Mycobacterium tuberculosis

Foldseek 3Di:
DWDADPVDNPPDTDDVVCVLFVCVVCVVVVNPDDNQPPQNQQVVVCVVVVHRQVSLCQAQFAHKDKDKDFDPDVVVVVVVVVVVPDPPDPPLVVVLVVLVVCVVVVDDPDPDPDDDDDDDDDDDPDDDDDDPDPDPPPPDPGHDIGMDMHHQAADPQKKKKKWDFPDDDDLVVLVVQFDPDDDPVQVVQLVVLQVLQSVLSNVLSVLLSVQVSPPDRDNVSNVVSSLVSLLVGVQSSQDHDGRQVRLCVVPVLQVQLQVLLVVLAFSHKDADVSDPMIITIHGNVSSVSSQVSNVVSCVVVVTHTDIDIDDRTSGHDDDDDDPPPPPVPHD

Organism: Neospora caninum (strain Liverpool) (NCBI:txid572307)